Protein AF-A0A2N3G3H3-F1 (afdb_monomer_lite)

Secondary structure (DSSP, 8-state):
-----------------------GGGTHHHHHHHHHHHTT-HHHHHHHHHHHHHHHHTT--S-HHHHHHHHHHHHHHHHHHHHHHHHIIIIIHHHHHHHHHHHHHHHHHHHHHHHHHHHHHHHSSPPPEEEETTEEEETTEEEE-S--S-EEEEEEEEETTEEEEEEEESSSSSSEEEEETTTEEEET----PPPP----------PPP------PPPP-----

Radius of gyration: 45.64 Å; chains: 1; bounding box: 110×29×168 Å

Foldseek 3Di:
DDDDDDDDPPDPDDDPPPVPPLPCVPVVLLVVLQVCLVVLVLVVSQVSLVVVCVCVVVVNDDCNVSSVVSNVSSVVSVVVVVVVVCCCVPPVPLQVQQVQLVVLQQVQQLQVLVVQLVCCVVPVDGFDWDDDQQAIQGPPDTDGGPHNFDKDWDKADPGSQWIKIWIATPSHPARIWMQTSPPGIDTNDDPPNPPPPPVPPPPPDPDPDDDDPDDDDDDDDDDD

Sequence (224 aa):
MTTPAGGYGIDPGAGDDHGVGSDDSRNWMGITAVITGALGLSVVAIALGHLGLSANKNGTATNRTFALAGTILGYIGLAATVAAGAWYYFVAAPAYDKDVTDINAQVDVAAVGREIALFVVEEGRLPTVVQAPDGYIIENVTVSAALLTERTLTVVENSATDWCVLLTYAGGGKEAFSYFSGTGLEPGGRCEVPVPVIDPSPSPEPTPSPGASGEPAPTASATP

Structure (mmCIF, N/CA/C/O backbone):
data_AF-A0A2N3G3H3-F1
#
_entry.id   AF-A0A2N3G3H3-F1
#
loop_
_atom_site.group_PDB
_atom_site.id
_atom_site.type_symbol
_atom_site.label_atom_id
_atom_site.label_alt_id
_atom_site.label_comp_id
_atom_site.label_asym_id
_atom_site.label_entity_id
_atom_site.label_seq_id
_atom_site.pdbx_PDB_ins_code
_atom_site.Cartn_x
_atom_site.Cartn_y
_atom_site.Cartn_z
_atom_site.occupancy
_atom_site.B_iso_or_equiv
_atom_site.auth_seq_id
_atom_site.auth_comp_id
_atom_site.auth_asym_id
_atom_site.auth_atom_id
_atom_site.pdbx_PDB_model_num
ATOM 1 N N . MET A 1 1 ? 26.147 16.217 -100.386 1.00 47.88 1 MET A N 1
ATOM 2 C CA . MET A 1 1 ? 25.530 15.143 -99.581 1.00 47.88 1 MET A CA 1
ATOM 3 C C . MET A 1 1 ? 26.613 14.125 -99.320 1.00 47.88 1 MET A C 1
ATOM 5 O O . MET A 1 1 ? 27.001 13.415 -100.235 1.00 47.88 1 MET A O 1
ATOM 9 N N . THR A 1 2 ? 27.166 14.155 -98.116 1.00 56.56 2 THR A N 1
ATOM 10 C CA . THR A 1 2 ? 28.344 13.380 -97.727 1.00 56.56 2 THR A CA 1
ATOM 11 C C . THR A 1 2 ? 28.007 12.790 -96.368 1.00 56.56 2 THR A C 1
ATOM 13 O O . THR A 1 2 ? 27.842 13.529 -95.401 1.00 56.56 2 THR A O 1
ATOM 16 N N . THR A 1 3 ? 27.786 11.483 -96.328 1.00 60.69 3 THR A N 1
ATOM 17 C CA . THR A 1 3 ? 27.410 10.742 -95.121 1.00 60.69 3 THR A CA 1
ATOM 18 C C . THR A 1 3 ? 28.679 10.432 -94.321 1.00 60.69 3 THR A C 1
ATOM 20 O O . THR A 1 3 ? 29.567 9.784 -94.878 1.00 60.69 3 THR A O 1
ATOM 23 N N . PRO A 1 4 ? 28.820 10.860 -93.053 1.00 64.25 4 PRO A N 1
ATOM 24 C CA . PRO A 1 4 ? 29.914 10.393 -92.214 1.00 64.25 4 PRO A CA 1
ATOM 25 C C . PRO A 1 4 ? 29.622 8.977 -91.701 1.00 64.25 4 PRO A C 1
ATOM 27 O O . PRO A 1 4 ? 28.540 8.682 -91.194 1.00 64.25 4 PRO A O 1
ATOM 30 N N . ALA A 1 5 ? 30.615 8.105 -91.863 1.00 57.88 5 ALA A N 1
ATOM 31 C CA . ALA A 1 5 ? 30.635 6.745 -91.353 1.00 57.88 5 ALA A CA 1
ATOM 32 C C . ALA A 1 5 ? 30.667 6.755 -89.815 1.00 57.88 5 ALA A C 1
ATOM 34 O O . ALA A 1 5 ? 31.645 7.185 -89.206 1.00 57.88 5 ALA A O 1
ATOM 35 N N . GLY A 1 6 ? 29.584 6.285 -89.194 1.00 56.31 6 GLY A N 1
ATOM 36 C CA . GLY A 1 6 ? 29.518 6.004 -87.764 1.00 56.31 6 GLY A CA 1
ATOM 37 C C . GLY A 1 6 ? 30.243 4.698 -87.454 1.00 56.31 6 GLY A C 1
ATOM 38 O O . GLY A 1 6 ? 29.708 3.617 -87.689 1.00 56.31 6 GLY A O 1
ATOM 39 N N . GLY A 1 7 ? 31.473 4.805 -86.954 1.00 53.97 7 GLY A N 1
ATOM 40 C CA . GLY A 1 7 ? 32.208 3.684 -86.382 1.00 53.97 7 GLY A CA 1
ATOM 41 C C . GLY A 1 7 ? 31.661 3.352 -84.997 1.00 53.97 7 GLY A C 1
ATOM 42 O O . GLY A 1 7 ? 31.881 4.098 -84.047 1.00 53.97 7 GLY A O 1
ATOM 43 N N . TYR A 1 8 ? 30.959 2.228 -84.882 1.00 55.88 8 TYR A N 1
ATOM 44 C CA . TYR A 1 8 ? 30.680 1.599 -83.596 1.00 55.88 8 TYR A CA 1
ATOM 45 C C . TYR A 1 8 ? 31.964 0.919 -83.114 1.00 55.88 8 TYR A C 1
ATOM 47 O O . TYR A 1 8 ? 32.276 -0.201 -83.514 1.00 55.88 8 TYR A O 1
ATOM 55 N N . GLY A 1 9 ? 32.732 1.625 -82.286 1.00 48.94 9 GLY A N 1
ATOM 56 C CA . GLY A 1 9 ? 33.767 1.018 -81.459 1.00 48.94 9 GLY A CA 1
ATOM 57 C C . GLY A 1 9 ? 33.094 0.187 -80.376 1.00 48.94 9 GLY A C 1
ATOM 58 O O . GLY A 1 9 ? 32.693 0.716 -79.345 1.00 48.94 9 GLY A O 1
ATOM 59 N N . ILE A 1 10 ? 32.921 -1.105 -80.640 1.00 52.09 10 ILE A N 1
ATOM 60 C CA . ILE A 1 10 ? 32.759 -2.092 -79.577 1.00 52.09 10 ILE A CA 1
ATOM 61 C C . ILE A 1 10 ? 34.127 -2.166 -78.904 1.00 52.09 10 ILE A C 1
ATOM 63 O O . ILE A 1 10 ? 35.096 -2.541 -79.557 1.00 52.09 10 ILE A O 1
ATOM 67 N N . ASP A 1 11 ? 34.198 -1.739 -77.648 1.00 57.22 11 ASP A N 1
ATOM 68 C CA . ASP A 1 11 ? 35.353 -1.898 -76.769 1.00 57.22 11 ASP A CA 1
ATOM 69 C C . ASP A 1 11 ? 35.188 -3.234 -76.017 1.00 57.22 11 ASP A C 1
ATOM 71 O O . ASP A 1 11 ? 34.345 -3.328 -75.120 1.00 57.22 11 ASP A O 1
ATOM 75 N N . PRO A 1 12 ? 35.890 -4.317 -76.401 1.00 54.81 12 PRO A N 1
ATOM 76 C CA . PRO A 1 12 ? 35.862 -5.577 -75.678 1.00 54.81 12 PRO A CA 1
ATOM 77 C C . PRO A 1 12 ? 36.949 -5.519 -74.603 1.00 54.81 12 PRO A C 1
ATOM 79 O O . PRO A 1 12 ? 38.024 -6.096 -74.760 1.00 54.81 12 PRO A O 1
ATOM 82 N N . GLY A 1 13 ? 36.705 -4.751 -73.542 1.00 49.16 13 GLY A N 1
ATOM 83 C CA . GLY A 1 13 ? 37.796 -4.415 -72.629 1.00 49.16 13 GLY A CA 1
ATOM 84 C C . GLY A 1 13 ? 37.419 -3.887 -71.255 1.00 49.16 13 GLY A C 1
ATOM 85 O O . GLY A 1 13 ? 38.294 -3.373 -70.570 1.00 49.16 13 GLY A O 1
ATOM 86 N N . ALA A 1 14 ? 36.170 -4.016 -70.810 1.00 49.62 14 ALA A N 1
ATOM 87 C CA . ALA A 1 14 ? 35.837 -3.811 -69.404 1.00 49.62 14 ALA A CA 1
ATOM 88 C C . ALA A 1 14 ? 35.658 -5.189 -68.775 1.00 49.62 14 ALA A C 1
ATOM 90 O O . ALA A 1 14 ? 34.600 -5.800 -68.885 1.00 49.62 14 ALA A O 1
ATOM 91 N N . GLY A 1 15 ? 36.747 -5.706 -68.207 1.00 44.69 15 GLY A N 1
ATOM 92 C CA . GLY A 1 15 ? 36.709 -6.917 -67.408 1.00 44.69 15 GLY A CA 1
ATOM 93 C C . GLY A 1 15 ? 35.660 -6.764 -66.318 1.00 44.69 15 GLY A C 1
ATOM 94 O O . GLY A 1 15 ? 35.731 -5.837 -65.510 1.00 44.69 15 GLY A O 1
ATOM 95 N N . ASP A 1 16 ? 34.705 -7.688 -66.311 1.00 49.25 16 ASP A N 1
ATOM 96 C CA . ASP A 1 16 ? 33.870 -7.983 -65.160 1.00 49.25 16 ASP A CA 1
ATOM 97 C C . ASP A 1 16 ? 34.786 -8.533 -64.062 1.00 49.25 16 ASP A C 1
ATOM 99 O O . ASP A 1 16 ? 34.898 -9.738 -63.829 1.00 49.25 16 ASP A O 1
ATOM 103 N N . ASP A 1 17 ? 35.500 -7.619 -63.411 1.00 47.19 17 ASP A N 1
ATOM 104 C CA . ASP A 1 17 ? 36.161 -7.843 -62.140 1.00 47.19 17 ASP A CA 1
ATOM 105 C C . ASP A 1 17 ? 35.053 -7.959 -61.090 1.00 47.19 17 ASP A C 1
ATOM 107 O O . ASP A 1 17 ? 34.773 -7.061 -60.293 1.00 47.19 17 ASP A O 1
ATOM 111 N N . HIS A 1 18 ? 34.354 -9.092 -61.121 1.00 47.22 18 HIS A N 1
ATOM 112 C CA . HIS A 1 18 ? 33.665 -9.617 -59.959 1.00 47.22 18 HIS A CA 1
ATOM 113 C C . HIS A 1 18 ? 34.742 -10.050 -58.962 1.00 47.22 18 HIS A C 1
ATOM 115 O O . HIS A 1 18 ? 34.956 -11.239 -58.724 1.00 47.22 18 HIS A O 1
ATOM 121 N N . GLY A 1 19 ? 35.430 -9.063 -58.384 1.00 42.34 19 GLY A N 1
ATOM 122 C CA . GLY A 1 19 ? 36.234 -9.191 -57.183 1.00 42.34 19 GLY A CA 1
ATOM 123 C C . GLY A 1 19 ? 35.323 -9.606 -56.035 1.00 42.34 19 GLY A C 1
ATOM 124 O O . GLY A 1 19 ? 34.887 -8.792 -55.221 1.00 42.34 19 GLY A O 1
ATOM 125 N N . VAL A 1 20 ? 35.001 -10.897 -56.005 1.00 50.91 20 VAL A N 1
ATOM 126 C CA . VAL A 1 20 ? 34.380 -11.611 -54.896 1.00 50.91 20 VAL A CA 1
ATOM 127 C C . VAL A 1 20 ? 35.417 -11.659 -53.783 1.00 50.91 20 VAL A C 1
ATOM 129 O O . VAL A 1 20 ? 36.209 -12.585 -53.653 1.00 50.91 20 VAL A O 1
ATOM 132 N N . GLY A 1 21 ? 35.444 -10.579 -53.021 1.00 45.28 21 GLY A N 1
ATOM 133 C CA . GLY A 1 21 ? 36.306 -10.404 -51.867 1.00 45.28 21 GLY A CA 1
ATOM 134 C C . GLY A 1 21 ? 35.776 -9.315 -50.948 1.00 45.28 21 GLY A C 1
ATOM 135 O O . GLY A 1 21 ? 36.553 -8.674 -50.251 1.00 45.28 21 GLY A O 1
ATOM 136 N N . SER A 1 22 ? 34.462 -9.054 -50.940 1.00 51.53 22 SER A N 1
ATOM 137 C CA . SER A 1 22 ? 33.884 -8.406 -49.768 1.00 51.53 22 SER A CA 1
ATOM 138 C C . SER A 1 22 ? 33.970 -9.429 -48.644 1.00 51.53 22 SER A C 1
ATOM 140 O O . SER A 1 22 ? 33.232 -10.413 -48.661 1.00 51.53 22 SER A O 1
ATOM 142 N N . ASP A 1 23 ? 34.909 -9.232 -47.721 1.00 56.34 23 ASP A N 1
ATOM 143 C CA . ASP A 1 23 ? 35.037 -10.012 -46.494 1.00 56.34 23 ASP A CA 1
ATOM 144 C C . ASP A 1 23 ? 33.693 -10.009 -45.740 1.00 56.34 23 ASP A C 1
ATOM 146 O O . ASP A 1 23 ? 33.410 -9.151 -44.901 1.00 56.34 23 ASP A O 1
ATOM 150 N N . ASP A 1 24 ? 32.852 -11.003 -46.034 1.00 58.00 24 ASP A N 1
ATOM 151 C CA . ASP A 1 24 ? 31.527 -11.229 -45.439 1.00 58.00 24 ASP A CA 1
ATOM 152 C C . ASP A 1 24 ? 31.621 -11.416 -43.907 1.00 58.00 24 ASP A C 1
ATOM 154 O O . ASP A 1 24 ? 30.653 -11.274 -43.157 1.00 58.00 24 ASP A O 1
ATOM 158 N N . SER A 1 25 ? 32.848 -11.635 -43.421 1.00 61.00 25 SER A N 1
ATOM 159 C CA . SER A 1 25 ? 33.247 -11.748 -42.020 1.00 61.00 25 SER A CA 1
ATOM 160 C C . SER A 1 25 ? 32.959 -10.515 -41.156 1.00 61.00 25 SER A C 1
ATOM 162 O O . SER A 1 25 ? 33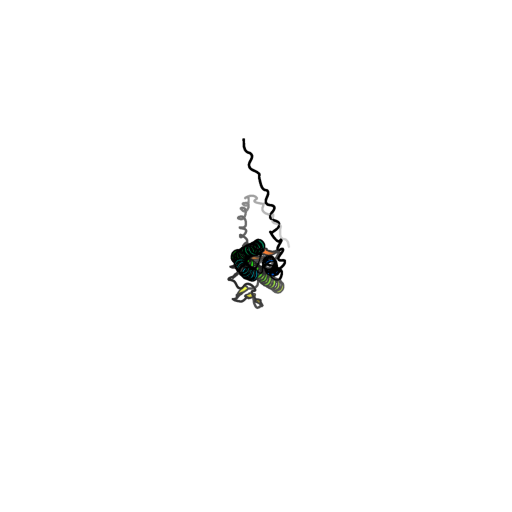.146 -10.595 -39.943 1.00 61.00 25 SER A O 1
ATOM 164 N N . ARG A 1 26 ? 32.493 -9.385 -41.712 1.00 58.56 26 ARG A N 1
ATOM 165 C CA . ARG A 1 26 ? 32.097 -8.191 -40.931 1.00 58.56 26 ARG A CA 1
ATOM 166 C C . ARG A 1 26 ? 30.604 -7.854 -40.984 1.00 58.56 26 ARG A C 1
ATOM 168 O O . ARG A 1 26 ? 30.157 -7.013 -40.203 1.00 58.56 26 ARG A O 1
ATOM 175 N N . ASN A 1 27 ? 29.809 -8.539 -41.810 1.00 65.69 27 ASN A N 1
ATOM 176 C CA . ASN A 1 27 ? 28.358 -8.309 -41.896 1.00 65.69 27 ASN A CA 1
ATOM 177 C C . ASN A 1 27 ? 27.601 -8.742 -40.625 1.00 65.69 27 ASN A C 1
ATOM 179 O O . ASN A 1 27 ? 26.552 -8.177 -40.302 1.00 65.69 27 ASN A O 1
ATOM 183 N N . TRP A 1 28 ? 28.162 -9.668 -39.838 1.00 76.00 28 TRP A N 1
ATOM 184 C CA . TRP A 1 28 ? 27.561 -10.118 -38.578 1.00 76.00 28 TRP A CA 1
ATOM 185 C C . TRP A 1 28 ? 27.430 -9.001 -37.532 1.00 76.00 28 TRP A C 1
ATOM 187 O O . TRP A 1 28 ? 26.492 -9.045 -36.743 1.00 76.00 28 TRP A O 1
ATOM 197 N N . MET A 1 29 ? 28.294 -7.973 -37.545 1.00 66.81 29 MET A N 1
ATOM 198 C CA . MET A 1 29 ? 28.218 -6.860 -36.582 1.00 66.81 29 MET A CA 1
ATOM 199 C C . MET A 1 29 ? 26.958 -6.002 -36.760 1.00 66.81 29 MET A C 1
ATOM 201 O O . MET A 1 29 ? 26.399 -5.513 -35.782 1.00 66.81 29 MET A O 1
ATOM 205 N N . GLY A 1 30 ? 26.480 -5.832 -37.998 1.00 63.97 30 GLY A N 1
ATOM 206 C CA . GLY A 1 30 ? 25.227 -5.117 -38.259 1.00 63.97 30 GLY A CA 1
ATOM 207 C C . GLY A 1 30 ? 24.010 -5.903 -37.769 1.00 63.97 30 GLY A C 1
ATOM 208 O O . GLY A 1 30 ? 23.104 -5.339 -37.161 1.00 63.97 30 GLY A O 1
ATOM 209 N N . ILE A 1 31 ? 24.021 -7.222 -37.973 1.00 73.94 31 ILE A N 1
ATOM 210 C CA . ILE A 1 31 ? 22.945 -8.125 -37.544 1.00 73.94 31 ILE A CA 1
ATOM 211 C C . ILE A 1 31 ? 22.900 -8.223 -36.015 1.00 73.94 31 ILE A C 1
ATOM 213 O O . ILE A 1 31 ? 21.825 -8.117 -35.426 1.00 73.94 31 ILE A O 1
ATOM 217 N N . THR A 1 32 ? 24.047 -8.359 -35.345 1.00 74.00 32 THR A N 1
ATOM 218 C CA . THR A 1 32 ? 24.094 -8.400 -33.876 1.00 74.00 32 THR A CA 1
ATOM 219 C C . THR A 1 32 ? 23.682 -7.075 -33.251 1.00 74.00 32 THR A C 1
ATOM 221 O O . THR A 1 32 ? 23.008 -7.100 -32.224 1.00 74.00 32 THR A O 1
ATOM 224 N N . ALA A 1 33 ? 23.985 -5.930 -33.873 1.00 64.12 33 ALA A N 1
ATOM 225 C CA . ALA A 1 33 ? 23.472 -4.630 -33.431 1.00 64.12 33 ALA A CA 1
ATOM 226 C C . ALA A 1 33 ? 21.935 -4.562 -33.499 1.00 64.12 33 ALA A C 1
ATOM 228 O O . ALA A 1 33 ? 21.293 -4.074 -32.571 1.00 64.12 33 ALA A O 1
ATOM 229 N N . VAL A 1 34 ? 21.327 -5.109 -34.558 1.00 67.81 34 VAL A N 1
ATOM 230 C CA . VAL A 1 34 ? 19.861 -5.180 -34.688 1.00 67.81 34 VAL A CA 1
ATOM 231 C C . VAL A 1 34 ? 19.255 -6.130 -33.652 1.00 67.81 34 VAL A C 1
ATOM 233 O O . VAL A 1 34 ? 18.285 -5.764 -32.996 1.00 67.81 34 VAL A O 1
ATOM 236 N N . ILE A 1 35 ? 19.836 -7.318 -33.454 1.00 77.06 35 ILE A N 1
ATOM 237 C CA . ILE A 1 35 ? 19.344 -8.302 -32.473 1.00 77.06 35 ILE A CA 1
ATOM 238 C C . ILE A 1 35 ? 19.478 -7.765 -31.041 1.00 77.06 35 ILE A C 1
ATOM 240 O O . ILE A 1 35 ? 18.537 -7.857 -30.260 1.00 77.06 35 ILE A O 1
ATOM 244 N N . THR A 1 36 ? 20.616 -7.165 -30.686 1.00 71.25 36 THR A N 1
ATOM 245 C CA . THR A 1 36 ? 20.818 -6.573 -29.349 1.00 71.25 36 THR A CA 1
ATOM 246 C C . THR A 1 36 ? 19.921 -5.360 -29.113 1.00 71.25 36 THR A C 1
ATOM 248 O O . THR A 1 36 ? 19.408 -5.199 -28.005 1.00 71.25 36 THR A O 1
ATOM 251 N N . GLY A 1 37 ? 19.656 -4.561 -30.152 1.00 64.38 37 GLY A N 1
ATOM 252 C CA . GLY A 1 37 ? 18.639 -3.509 -30.120 1.00 64.38 37 GLY A CA 1
ATOM 253 C C . GLY A 1 37 ? 17.231 -4.064 -29.893 1.00 64.38 37 GLY A C 1
ATOM 254 O O . GLY A 1 37 ? 16.508 -3.557 -29.040 1.00 64.38 37 GLY A O 1
ATOM 255 N N . ALA A 1 38 ? 16.866 -5.146 -30.587 1.00 69.69 38 ALA A N 1
ATOM 256 C CA . ALA A 1 38 ? 15.568 -5.810 -30.442 1.00 69.69 38 ALA A CA 1
ATOM 257 C C . ALA A 1 38 ? 15.371 -6.463 -29.061 1.00 69.69 38 ALA A C 1
ATOM 259 O O . ALA A 1 38 ? 14.254 -6.495 -28.555 1.00 69.69 38 ALA A O 1
ATOM 260 N N . LEU A 1 39 ? 16.448 -6.933 -28.424 1.00 76.56 39 LEU A N 1
ATOM 261 C CA . LEU A 1 39 ? 16.433 -7.473 -27.058 1.00 76.56 39 LEU A CA 1
ATOM 262 C C . LEU A 1 39 ? 16.391 -6.387 -25.966 1.00 76.56 39 LEU A C 1
ATOM 264 O O . LEU A 1 39 ? 16.402 -6.715 -24.782 1.00 76.56 39 LEU A O 1
ATOM 268 N N . GLY A 1 40 ? 16.371 -5.101 -26.332 1.00 65.75 40 GLY A N 1
ATOM 269 C CA . GLY A 1 40 ? 16.302 -4.000 -25.368 1.00 65.75 40 GLY A CA 1
ATOM 270 C C . GLY A 1 40 ? 17.613 -3.723 -24.625 1.00 65.75 40 GLY A C 1
ATOM 271 O O . GLY A 1 40 ? 17.622 -2.941 -23.674 1.00 65.75 40 GLY A O 1
ATOM 272 N N . LEU A 1 41 ? 18.741 -4.296 -25.066 1.00 72.69 41 LEU A N 1
ATOM 273 C CA . LEU A 1 41 ? 20.080 -4.003 -24.536 1.00 72.69 41 LEU A CA 1
ATOM 274 C C . LEU A 1 41 ? 20.612 -2.696 -25.140 1.00 72.69 41 LEU A C 1
ATOM 276 O O . LEU A 1 41 ? 21.621 -2.672 -25.848 1.00 72.69 41 LEU A O 1
ATOM 280 N N . SER A 1 42 ? 19.902 -1.600 -24.874 1.00 68.75 42 SER A N 1
ATOM 281 C CA . SER A 1 42 ? 20.059 -0.300 -25.539 1.00 68.75 42 SER A CA 1
ATOM 282 C C . SER A 1 42 ? 21.497 0.228 -25.528 1.00 68.75 42 SER A C 1
ATOM 284 O O . SER A 1 42 ? 21.987 0.685 -26.557 1.00 68.75 42 SER A O 1
ATOM 286 N N . VAL A 1 43 ? 22.218 0.097 -24.412 1.00 72.62 43 VAL A N 1
ATOM 287 C CA . VAL A 1 43 ? 23.617 0.553 -24.294 1.00 72.62 43 VAL A CA 1
ATOM 288 C C . VAL A 1 43 ? 24.553 -0.234 -25.219 1.00 72.62 43 VAL A C 1
ATOM 290 O O . VAL A 1 43 ? 25.399 0.350 -25.896 1.00 72.62 43 VAL A O 1
ATOM 293 N N . VAL A 1 44 ? 24.372 -1.556 -25.296 1.00 71.81 44 VAL A N 1
ATOM 294 C CA . VAL A 1 44 ? 25.172 -2.441 -26.156 1.00 71.81 44 VAL A CA 1
ATOM 295 C C . VAL A 1 44 ? 24.842 -2.184 -27.628 1.00 71.81 44 VAL A C 1
ATOM 297 O O . VAL A 1 44 ? 25.750 -2.034 -28.443 1.00 71.81 44 VAL A O 1
ATOM 300 N N . ALA A 1 45 ? 23.559 -2.026 -27.961 1.00 65.56 45 ALA A N 1
ATOM 301 C CA . ALA A 1 45 ? 23.103 -1.713 -29.315 1.00 65.56 45 ALA A CA 1
ATOM 302 C C . ALA A 1 45 ? 23.659 -0.372 -29.832 1.00 65.56 45 ALA A C 1
ATOM 304 O O . ALA A 1 45 ? 24.106 -0.288 -30.977 1.00 65.56 45 ALA A O 1
ATOM 305 N N . ILE A 1 46 ? 23.700 0.664 -28.983 1.00 70.50 46 ILE A N 1
ATOM 306 C CA . ILE A 1 46 ? 24.267 1.979 -29.329 1.00 70.50 46 ILE A CA 1
ATOM 307 C C . ILE A 1 46 ? 25.780 1.875 -29.564 1.00 70.50 46 ILE A C 1
ATOM 309 O O . ILE A 1 46 ? 26.283 2.405 -30.558 1.00 70.50 46 ILE A O 1
ATOM 313 N N . ALA A 1 47 ? 26.511 1.155 -28.705 1.00 77.44 47 ALA A N 1
ATOM 314 C CA . ALA A 1 47 ? 27.953 0.964 -28.863 1.00 77.44 47 ALA A CA 1
ATOM 315 C C . ALA A 1 47 ? 28.305 0.211 -30.162 1.00 77.44 47 ALA A C 1
ATOM 317 O O . ALA A 1 47 ? 29.172 0.660 -30.918 1.00 77.44 47 ALA A O 1
ATOM 318 N N . LEU A 1 48 ? 27.600 -0.887 -30.472 1.00 69.00 48 LEU A N 1
ATOM 319 C CA . LEU A 1 48 ? 27.794 -1.625 -31.728 1.00 69.00 48 LEU A CA 1
ATOM 320 C C . LEU A 1 48 ? 27.350 -0.811 -32.953 1.00 69.00 48 LEU A C 1
ATOM 322 O O . LEU A 1 48 ? 28.010 -0.874 -33.991 1.00 69.00 48 LEU A O 1
ATOM 326 N N . GLY A 1 49 ? 26.292 -0.004 -32.836 1.00 65.94 49 GLY A N 1
ATOM 327 C CA . GLY A 1 49 ? 25.838 0.904 -33.893 1.00 65.94 49 GLY A CA 1
ATOM 328 C C . GLY A 1 49 ? 26.902 1.936 -34.276 1.00 65.94 49 GLY A C 1
ATOM 329 O O . GLY A 1 49 ? 27.222 2.090 -35.457 1.00 65.94 49 GLY A O 1
ATOM 330 N N . HIS A 1 50 ? 27.532 2.581 -33.287 1.00 74.38 50 HIS A N 1
ATOM 331 C CA . HIS A 1 50 ? 28.628 3.527 -33.525 1.00 74.38 50 HIS A CA 1
ATOM 332 C C . HIS A 1 50 ? 29.868 2.863 -34.145 1.00 74.38 50 HIS A C 1
ATOM 334 O O . HIS A 1 50 ? 30.476 3.435 -35.057 1.00 74.38 50 HIS A O 1
ATOM 340 N N . LEU A 1 51 ? 30.223 1.651 -33.707 1.00 75.44 51 LEU A N 1
ATOM 341 C CA . LEU A 1 51 ? 31.337 0.886 -34.283 1.00 75.44 51 LEU A CA 1
ATOM 342 C C . LEU A 1 51 ? 31.052 0.455 -35.731 1.00 75.44 51 LEU A C 1
ATOM 344 O O . LEU A 1 51 ? 31.918 0.613 -36.595 1.00 75.44 51 LEU A O 1
ATOM 348 N N . GLY A 1 52 ? 29.830 0.005 -36.029 1.00 64.25 52 GLY A N 1
ATOM 349 C CA . GLY A 1 52 ? 29.401 -0.342 -37.387 1.00 64.25 52 GLY A CA 1
ATOM 350 C C . GLY A 1 52 ? 29.403 0.861 -38.335 1.00 64.25 52 GLY A C 1
ATOM 351 O O . GLY A 1 52 ? 29.860 0.761 -39.477 1.00 64.25 52 GLY A O 1
ATOM 352 N N . LEU A 1 53 ? 28.975 2.035 -37.854 1.00 68.25 53 LEU A N 1
ATOM 353 C CA . LEU A 1 53 ? 29.013 3.274 -38.637 1.00 68.25 53 LEU A CA 1
ATOM 354 C C . LEU A 1 53 ? 30.453 3.733 -38.932 1.00 68.25 53 LEU A C 1
ATOM 356 O O . LEU A 1 53 ? 30.726 4.252 -40.018 1.00 68.25 53 LEU A O 1
ATOM 360 N N . SER A 1 54 ? 31.370 3.530 -37.979 1.00 72.44 54 SER A N 1
ATOM 361 C CA . SER A 1 54 ? 32.802 3.822 -38.129 1.00 72.44 54 SER A CA 1
ATOM 362 C C . SER A 1 54 ? 33.469 2.896 -39.156 1.00 72.44 54 SER A C 1
ATOM 364 O O . SER A 1 54 ? 34.161 3.368 -40.058 1.00 72.44 54 SER A O 1
ATOM 366 N N . ALA A 1 55 ? 33.179 1.590 -39.111 1.00 69.06 55 ALA A N 1
ATOM 367 C CA . ALA A 1 55 ? 33.696 0.615 -40.078 1.00 69.06 55 ALA A CA 1
ATOM 368 C C . ALA A 1 55 ? 33.230 0.893 -41.522 1.00 69.06 55 ALA A C 1
ATOM 370 O O . ALA A 1 55 ? 34.004 0.733 -42.472 1.00 69.06 55 ALA A O 1
ATOM 371 N N . ASN A 1 56 ? 31.992 1.374 -41.685 1.00 67.56 56 ASN A N 1
ATOM 372 C CA . ASN A 1 56 ? 31.443 1.781 -42.979 1.00 67.56 56 ASN A CA 1
ATOM 373 C C . ASN A 1 56 ? 32.106 3.058 -43.531 1.00 67.56 56 ASN A C 1
ATOM 375 O O . ASN A 1 56 ? 32.367 3.144 -44.728 1.00 67.56 56 ASN A O 1
ATOM 379 N N . LYS A 1 57 ? 32.435 4.043 -42.679 1.00 72.38 57 LYS A N 1
ATOM 380 C CA . LYS A 1 57 ? 33.176 5.249 -43.110 1.00 72.38 57 LYS A CA 1
ATOM 381 C C . LYS A 1 57 ? 34.564 4.927 -43.667 1.00 72.38 57 LYS A C 1
ATOM 383 O O . LYS A 1 57 ? 35.028 5.630 -44.555 1.00 72.38 57 LYS A O 1
ATOM 388 N N . ASN A 1 58 ? 35.185 3.853 -43.185 1.00 78.19 58 ASN A N 1
ATOM 389 C CA . ASN A 1 58 ? 36.497 3.400 -43.644 1.00 78.19 58 ASN A CA 1
ATOM 390 C C . ASN A 1 58 ? 36.435 2.531 -44.918 1.00 78.19 58 ASN A C 1
ATOM 392 O O . ASN A 1 58 ? 37.444 1.948 -45.297 1.00 78.19 58 ASN A O 1
ATOM 396 N N . GLY A 1 59 ? 35.266 2.404 -45.563 1.00 72.50 59 GLY A N 1
ATOM 397 C CA . GLY A 1 59 ? 35.101 1.654 -46.817 1.00 72.50 59 GLY A CA 1
ATOM 398 C C . GLY A 1 59 ? 35.134 0.130 -46.667 1.00 72.50 59 GLY A C 1
ATOM 399 O O . GLY A 1 59 ? 35.179 -0.577 -47.664 1.00 72.50 59 GLY A O 1
ATOM 400 N N . THR A 1 60 ? 35.105 -0.389 -45.434 1.00 64.81 60 THR A N 1
ATOM 401 C CA . THR A 1 60 ? 35.251 -1.834 -45.163 1.00 64.81 60 THR A CA 1
ATOM 402 C C . THR A 1 60 ? 33.930 -2.602 -45.067 1.00 64.81 60 THR A C 1
ATOM 404 O O . THR A 1 60 ? 33.944 -3.803 -44.815 1.00 64.81 60 THR A O 1
ATOM 407 N N . ALA A 1 61 ? 32.787 -1.934 -45.240 1.00 64.19 61 ALA A N 1
ATOM 408 C CA . ALA A 1 61 ? 31.465 -2.554 -45.193 1.00 64.19 61 ALA A CA 1
ATOM 409 C C . ALA A 1 61 ? 30.528 -1.905 -46.220 1.00 64.19 61 ALA A C 1
ATOM 411 O O . ALA A 1 61 ? 30.569 -0.694 -46.415 1.00 64.19 61 ALA A O 1
ATOM 412 N N . THR A 1 62 ? 29.665 -2.700 -46.852 1.00 68.31 62 THR A N 1
ATOM 413 C CA . THR A 1 62 ? 28.715 -2.260 -47.895 1.00 68.31 62 THR A CA 1
ATOM 414 C C . THR A 1 62 ? 27.308 -1.968 -47.356 1.00 68.31 62 THR A C 1
ATOM 416 O O . THR A 1 62 ? 26.509 -1.306 -48.014 1.00 68.31 62 THR A O 1
ATOM 419 N N . ASN A 1 63 ? 26.991 -2.398 -46.131 1.00 67.12 63 ASN A N 1
ATOM 420 C CA . ASN A 1 63 ? 25.626 -2.408 -45.591 1.00 67.12 63 ASN A CA 1
ATOM 421 C C . ASN A 1 63 ? 25.313 -1.221 -44.662 1.00 67.12 63 ASN A C 1
ATOM 423 O O . ASN A 1 63 ? 24.969 -1.381 -43.487 1.00 67.12 63 ASN A O 1
ATOM 427 N N . ARG A 1 64 ? 25.391 0.002 -45.199 1.00 71.94 64 ARG A N 1
ATOM 428 C CA . ARG A 1 64 ? 25.117 1.249 -44.453 1.00 71.94 64 ARG A CA 1
ATOM 429 C C . ARG A 1 64 ? 23.693 1.324 -43.884 1.00 71.94 64 ARG A C 1
ATOM 431 O O . ARG A 1 64 ? 23.490 1.876 -42.804 1.00 71.94 64 ARG A O 1
ATOM 438 N N . THR A 1 65 ? 22.715 0.772 -44.597 1.00 77.06 65 THR A N 1
ATOM 439 C CA . THR A 1 65 ? 21.294 0.762 -44.213 1.00 77.06 65 THR A CA 1
ATOM 440 C C . THR A 1 65 ? 21.039 -0.047 -42.945 1.00 77.06 65 THR A C 1
ATOM 442 O O . THR A 1 65 ? 20.309 0.421 -42.076 1.00 77.06 65 THR A O 1
ATOM 445 N N . PHE A 1 66 ? 21.686 -1.205 -42.784 1.00 73.19 66 PHE A N 1
ATOM 446 C CA . PHE A 1 66 ? 21.528 -2.033 -41.583 1.00 73.19 66 PHE A CA 1
ATOM 447 C C . PHE A 1 66 ? 22.144 -1.384 -40.339 1.00 73.19 66 PHE A C 1
ATOM 449 O O . PHE A 1 66 ? 21.521 -1.385 -39.278 1.00 73.19 66 PHE A O 1
ATOM 456 N N . ALA A 1 67 ? 23.319 -0.758 -40.470 1.00 70.81 67 ALA A N 1
ATOM 457 C CA . ALA A 1 67 ? 23.945 -0.022 -39.368 1.00 70.81 67 ALA A CA 1
ATOM 458 C C . ALA A 1 67 ? 23.081 1.166 -38.901 1.00 70.81 67 ALA A C 1
ATOM 460 O O . ALA A 1 67 ? 22.917 1.394 -37.701 1.00 70.81 67 ALA A O 1
ATOM 461 N N . LEU A 1 68 ?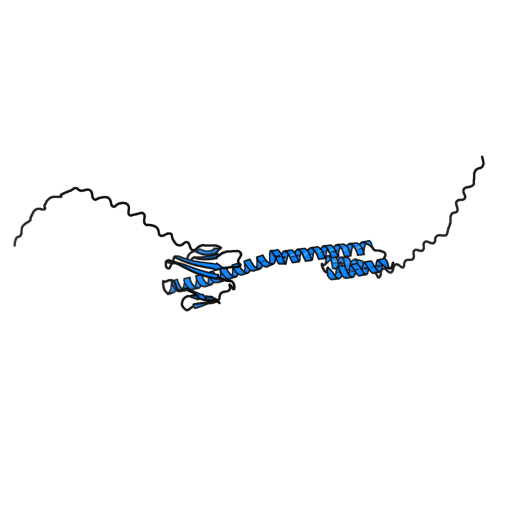 22.484 1.901 -39.844 1.00 78.75 68 LEU A N 1
ATOM 462 C CA . LEU A 1 68 ? 21.568 2.999 -39.538 1.00 78.75 68 LEU A CA 1
ATOM 463 C C . LEU A 1 68 ? 20.275 2.496 -38.875 1.00 78.75 68 LEU A C 1
ATOM 465 O O . LEU A 1 68 ? 19.859 3.061 -37.866 1.00 78.75 68 LEU A O 1
ATOM 469 N N . ALA A 1 69 ? 19.683 1.408 -39.379 1.00 78.00 69 ALA A N 1
ATOM 470 C CA . ALA A 1 69 ? 18.478 0.810 -38.803 1.00 78.00 69 ALA A CA 1
ATOM 471 C C . ALA A 1 69 ? 18.698 0.324 -37.360 1.00 78.00 69 ALA A C 1
ATOM 473 O O . ALA A 1 69 ? 17.902 0.652 -36.483 1.00 78.00 69 ALA A O 1
ATOM 474 N N . GLY A 1 70 ? 19.801 -0.385 -37.090 1.00 71.62 70 GLY A N 1
ATOM 475 C CA . GLY A 1 70 ? 20.155 -0.826 -35.735 1.00 71.62 70 GLY A CA 1
ATOM 476 C C . GLY A 1 70 ? 20.379 0.342 -34.771 1.00 71.62 70 GLY A C 1
ATOM 477 O O . GLY A 1 70 ? 19.929 0.301 -33.630 1.00 71.62 70 GLY A O 1
ATOM 478 N N . THR A 1 71 ? 20.989 1.428 -35.253 1.00 75.56 71 THR A N 1
ATOM 479 C CA . THR A 1 71 ? 21.207 2.639 -34.446 1.00 75.56 71 THR A CA 1
ATOM 480 C C . THR A 1 71 ? 19.885 3.341 -34.116 1.00 75.56 71 THR A C 1
ATOM 482 O O . THR A 1 71 ? 19.657 3.707 -32.964 1.00 75.56 71 THR A O 1
ATOM 485 N N . ILE A 1 72 ? 18.983 3.493 -35.095 1.00 84.44 72 ILE A N 1
ATOM 486 C CA . ILE A 1 72 ? 17.650 4.088 -34.886 1.00 84.44 72 ILE A CA 1
ATOM 487 C C . ILE A 1 72 ? 16.821 3.236 -33.922 1.00 84.44 72 ILE A C 1
ATOM 489 O O . ILE A 1 72 ? 16.251 3.779 -32.977 1.00 84.44 72 ILE A O 1
ATOM 493 N N . LEU A 1 73 ? 16.790 1.913 -34.112 1.00 76.56 73 LEU A N 1
ATOM 494 C CA . LEU A 1 73 ? 16.114 0.997 -33.189 1.00 76.56 73 LEU A CA 1
ATOM 495 C C . LEU A 1 73 ? 16.702 1.083 -31.776 1.00 76.56 73 LEU A C 1
ATOM 497 O O . LEU A 1 73 ? 15.944 1.101 -30.811 1.00 76.56 73 LEU A O 1
ATOM 501 N N . GLY A 1 74 ? 18.025 1.216 -31.647 1.00 77.31 74 GLY A N 1
ATOM 502 C CA . GLY A 1 74 ? 18.694 1.437 -30.365 1.00 77.31 74 GLY A CA 1
ATOM 503 C C . GLY A 1 74 ? 18.238 2.720 -29.665 1.00 77.31 74 GLY A C 1
ATOM 504 O O . GLY A 1 74 ? 17.934 2.685 -28.474 1.00 77.31 74 GLY A O 1
ATOM 505 N N . TYR A 1 75 ? 18.121 3.835 -30.394 1.00 81.62 75 TYR A N 1
ATOM 506 C CA . TYR A 1 75 ? 17.605 5.093 -29.839 1.00 81.62 75 TYR A CA 1
ATOM 507 C C . TYR A 1 75 ? 16.125 5.019 -29.467 1.00 81.62 75 TYR A C 1
ATOM 509 O O . TYR A 1 75 ? 15.755 5.519 -28.408 1.00 81.62 75 TYR A O 1
ATOM 517 N N . ILE A 1 76 ? 15.285 4.391 -30.296 1.00 87.06 76 ILE A N 1
ATOM 518 C CA . ILE A 1 76 ? 13.862 4.190 -29.982 1.00 87.06 76 ILE A CA 1
ATOM 519 C C . ILE A 1 76 ? 13.725 3.324 -28.728 1.00 87.06 76 ILE A C 1
ATOM 521 O O . ILE A 1 76 ? 12.983 3.688 -27.820 1.00 87.06 76 ILE A O 1
ATOM 525 N N . GLY A 1 77 ? 14.476 2.223 -28.643 1.00 81.50 77 GLY A N 1
ATOM 526 C CA . GLY A 1 77 ? 14.504 1.358 -27.467 1.00 81.50 77 GLY A CA 1
ATOM 527 C C . GLY A 1 77 ? 14.977 2.101 -26.219 1.00 81.50 77 GLY A C 1
ATOM 528 O O . GLY A 1 77 ? 14.320 2.038 -25.186 1.00 81.50 77 GLY A O 1
ATOM 529 N N . LEU A 1 78 ? 16.063 2.875 -26.317 1.00 82.38 78 LEU A N 1
ATOM 530 C CA . LEU A 1 78 ? 16.542 3.708 -25.212 1.00 82.38 78 LEU A CA 1
ATOM 531 C C . LEU A 1 78 ? 15.475 4.714 -24.763 1.00 82.38 78 LEU A C 1
ATOM 533 O O . LEU A 1 78 ? 15.196 4.811 -23.570 1.00 82.38 78 LEU A O 1
ATOM 537 N N . ALA A 1 79 ? 14.873 5.445 -25.704 1.00 86.62 79 ALA A N 1
ATOM 538 C CA . ALA A 1 79 ? 13.842 6.433 -25.413 1.00 86.62 79 ALA A CA 1
ATOM 539 C C . ALA A 1 79 ? 12.620 5.788 -24.744 1.00 86.62 79 ALA A C 1
ATOM 541 O O . ALA A 1 79 ? 12.123 6.319 -23.753 1.00 86.62 79 ALA A O 1
ATOM 542 N N . ALA A 1 80 ? 12.180 4.623 -25.229 1.00 86.75 80 ALA A N 1
ATOM 543 C CA . ALA A 1 80 ? 11.083 3.866 -24.638 1.00 86.75 80 ALA A CA 1
ATOM 544 C C . ALA A 1 80 ? 11.410 3.395 -23.213 1.00 86.75 80 ALA A C 1
ATOM 546 O O . ALA A 1 80 ? 10.595 3.587 -22.314 1.00 86.75 80 ALA A O 1
ATOM 547 N N . THR A 1 81 ? 12.605 2.847 -22.974 1.00 82.56 81 THR A N 1
ATOM 548 C CA . THR A 1 81 ? 13.029 2.405 -21.635 1.00 82.56 81 THR A CA 1
ATOM 549 C C . THR A 1 81 ? 13.129 3.574 -20.658 1.00 82.56 81 THR A C 1
ATOM 551 O O . THR A 1 81 ? 12.670 3.460 -19.524 1.00 82.56 81 THR A O 1
ATOM 554 N N . VAL A 1 82 ? 13.681 4.715 -21.084 1.00 88.31 82 VAL A N 1
ATOM 555 C CA . VAL A 1 82 ? 13.748 5.927 -20.250 1.00 88.31 82 VAL A CA 1
ATOM 556 C C . VAL A 1 82 ? 12.346 6.452 -19.949 1.00 88.31 82 VAL A C 1
ATOM 558 O O . VAL A 1 82 ? 12.053 6.758 -18.796 1.00 88.31 82 VAL A O 1
ATOM 561 N N . ALA A 1 83 ? 11.464 6.514 -20.948 1.00 92.19 83 ALA A N 1
ATOM 562 C CA . ALA A 1 83 ? 10.085 6.951 -20.757 1.00 92.19 83 ALA A CA 1
ATOM 563 C C . ALA A 1 83 ? 9.313 6.017 -19.811 1.00 92.19 83 ALA A C 1
ATOM 565 O O . ALA A 1 83 ? 8.636 6.496 -18.905 1.00 92.19 83 ALA A O 1
ATOM 566 N N . ALA A 1 84 ? 9.457 4.699 -19.968 1.00 89.38 84 ALA A N 1
ATOM 567 C CA . ALA A 1 84 ? 8.844 3.707 -19.089 1.00 89.38 84 ALA A CA 1
ATOM 568 C C . ALA A 1 84 ? 9.397 3.787 -17.658 1.00 89.38 84 ALA A C 1
ATOM 570 O O . ALA A 1 84 ? 8.627 3.740 -16.702 1.00 89.38 84 ALA A O 1
ATOM 571 N N . GLY A 1 85 ? 10.713 3.964 -17.499 1.00 88.75 85 GLY A N 1
ATOM 572 C CA . GLY A 1 85 ? 11.348 4.150 -16.194 1.00 88.75 85 GLY A CA 1
ATOM 573 C C . GLY A 1 85 ? 10.894 5.435 -15.499 1.00 88.75 85 GLY A C 1
ATOM 574 O O . GLY A 1 85 ? 10.565 5.407 -14.316 1.00 88.75 85 GLY A O 1
ATOM 575 N N . ALA A 1 86 ? 10.801 6.543 -16.239 1.00 92.31 86 ALA A N 1
ATOM 576 C CA . ALA A 1 86 ? 10.271 7.803 -15.726 1.00 92.31 86 ALA A CA 1
ATOM 577 C C . ALA A 1 86 ? 8.796 7.665 -15.327 1.00 92.31 86 ALA A C 1
ATOM 579 O O . ALA A 1 86 ? 8.425 8.041 -14.219 1.00 92.31 86 ALA A O 1
ATOM 580 N N . TRP A 1 87 ? 7.962 7.068 -16.183 1.00 94.12 87 TRP A N 1
ATOM 581 C CA . TRP A 1 87 ? 6.565 6.784 -15.856 1.00 94.12 87 TRP A CA 1
ATOM 582 C C . TRP A 1 87 ? 6.442 5.935 -14.586 1.00 94.12 87 TRP A C 1
ATOM 584 O O . TRP A 1 87 ? 5.691 6.287 -13.678 1.00 94.12 87 TRP A O 1
ATOM 594 N N . TYR A 1 88 ? 7.211 4.848 -14.484 1.00 90.06 88 TYR A N 1
ATOM 595 C CA . TYR A 1 88 ? 7.215 3.990 -13.303 1.00 90.06 88 TYR A CA 1
ATOM 596 C C . TYR A 1 88 ? 7.594 4.772 -12.041 1.00 90.06 88 TYR A C 1
ATOM 598 O O . TYR A 1 88 ? 6.869 4.719 -11.053 1.00 90.06 88 TYR A O 1
ATOM 606 N N . TYR A 1 89 ? 8.683 5.541 -12.083 1.00 90.06 89 TYR A N 1
ATOM 607 C CA . TYR A 1 89 ? 9.182 6.283 -10.926 1.00 90.06 89 TYR A CA 1
ATOM 608 C C . TYR A 1 89 ? 8.237 7.405 -10.475 1.00 90.06 89 TYR A C 1
ATOM 610 O O . TYR A 1 89 ? 8.015 7.574 -9.280 1.00 90.06 89 TYR A O 1
ATOM 618 N N . PHE A 1 90 ? 7.665 8.167 -11.411 1.00 89.75 90 PHE A N 1
ATOM 619 C CA . PHE A 1 90 ? 6.831 9.325 -11.077 1.00 89.75 90 PHE A CA 1
ATOM 620 C C . PHE A 1 90 ? 5.354 8.987 -10.855 1.00 89.75 90 PHE A C 1
ATOM 622 O O . PHE A 1 90 ? 4.669 9.737 -10.163 1.00 89.75 90 PHE A O 1
ATOM 629 N N . VAL A 1 91 ? 4.851 7.893 -11.434 1.00 88.25 91 VAL A N 1
ATOM 630 C CA . VAL A 1 91 ? 3.418 7.558 -11.406 1.00 88.25 91 VAL A CA 1
ATOM 631 C C . VAL A 1 91 ? 3.156 6.257 -10.655 1.00 88.25 91 VAL A C 1
ATOM 633 O O . VAL A 1 91 ? 2.338 6.242 -9.739 1.00 88.25 91 VAL A O 1
ATOM 636 N N . ALA A 1 92 ? 3.842 5.168 -11.010 1.00 83.94 92 ALA A N 1
ATOM 637 C CA . ALA A 1 92 ? 3.529 3.844 -10.467 1.00 83.94 92 ALA A CA 1
ATOM 638 C C . ALA A 1 92 ? 4.091 3.621 -9.052 1.00 83.94 92 ALA A C 1
ATOM 640 O O . ALA A 1 92 ? 3.370 3.138 -8.182 1.00 83.94 92 ALA A O 1
ATOM 641 N N . ALA A 1 93 ? 5.346 4.000 -8.796 1.00 83.12 93 ALA A N 1
ATOM 642 C CA . ALA A 1 93 ? 5.990 3.793 -7.498 1.00 83.12 93 ALA A CA 1
ATOM 643 C C . ALA A 1 93 ? 5.257 4.517 -6.344 1.00 83.12 93 ALA A C 1
ATOM 645 O O . ALA A 1 93 ? 4.932 3.856 -5.360 1.00 83.12 93 ALA A O 1
ATOM 646 N N . PRO A 1 94 ? 4.850 5.800 -6.471 1.00 86.50 94 PRO A N 1
ATOM 647 C CA . PRO A 1 94 ? 4.093 6.475 -5.414 1.00 86.50 94 PRO A CA 1
ATOM 648 C C . PRO A 1 94 ? 2.669 5.939 -5.217 1.00 86.50 94 PRO A C 1
ATOM 650 O O . PRO A 1 94 ? 2.025 6.292 -4.228 1.00 86.50 94 PRO A O 1
ATOM 653 N N . ALA A 1 95 ? 2.124 5.190 -6.182 1.00 85.00 95 ALA A N 1
ATOM 654 C CA . ALA A 1 95 ? 0.837 4.512 -6.039 1.00 85.00 95 ALA A CA 1
ATOM 655 C C . ALA A 1 95 ? 1.001 3.199 -5.261 1.00 85.00 95 ALA A C 1
ATOM 657 O O . ALA A 1 95 ? 0.229 2.940 -4.346 1.00 85.00 95 ALA A O 1
ATOM 658 N N . TYR A 1 96 ? 2.063 2.439 -5.545 1.00 88.00 96 TYR A N 1
ATOM 659 C CA . TYR A 1 96 ? 2.386 1.208 -4.821 1.00 88.00 96 TYR A CA 1
ATOM 660 C C . TYR A 1 96 ? 2.590 1.446 -3.316 1.00 88.00 96 TYR A C 1
ATOM 662 O O . TYR A 1 96 ? 2.059 0.701 -2.495 1.00 88.00 96 TYR A O 1
ATOM 670 N N . ASP A 1 97 ? 3.287 2.523 -2.942 1.00 92.12 97 ASP A N 1
ATOM 671 C CA . ASP A 1 97 ? 3.500 2.864 -1.528 1.00 92.12 97 ASP A CA 1
ATOM 672 C C . ASP A 1 97 ? 2.178 3.152 -0.789 1.00 92.12 97 ASP A C 1
ATOM 674 O O . ASP A 1 97 ? 2.034 2.812 0.390 1.00 92.12 97 ASP A O 1
ATOM 678 N N . LYS A 1 98 ? 1.181 3.723 -1.484 1.00 94.06 98 LYS A N 1
ATOM 679 C CA . LYS A 1 98 ? -0.156 3.966 -0.919 1.00 94.06 98 LYS A CA 1
ATOM 680 C C . LYS A 1 98 ? -0.898 2.663 -0.660 1.00 94.06 98 LYS A C 1
ATOM 682 O O . LYS A 1 98 ? -1.459 2.503 0.419 1.00 94.06 98 LYS A O 1
ATOM 687 N N . ASP A 1 99 ? -0.852 1.731 -1.610 1.00 95.06 99 ASP A N 1
ATOM 688 C CA . ASP A 1 99 ? -1.521 0.434 -1.485 1.00 95.06 99 ASP A CA 1
ATOM 689 C C . ASP A 1 99 ? -0.937 -0.385 -0.323 1.00 95.06 99 ASP A C 1
ATOM 691 O O . ASP A 1 99 ? -1.680 -0.961 0.471 1.00 95.06 99 ASP A O 1
ATOM 695 N N . VAL A 1 100 ? 0.393 -0.391 -0.165 1.00 96.12 100 VAL A N 1
ATOM 696 C CA . VAL A 1 100 ? 1.057 -1.053 0.974 1.00 96.12 100 VAL A CA 1
ATOM 697 C C . VAL A 1 100 ? 0.660 -0.400 2.301 1.00 96.12 100 VAL A C 1
ATOM 699 O O . VAL A 1 100 ? 0.385 -1.102 3.275 1.00 96.12 100 VAL A O 1
ATOM 702 N N . THR A 1 101 ? 0.587 0.932 2.343 1.00 96.75 101 THR A N 1
ATOM 703 C CA . THR A 1 101 ? 0.151 1.671 3.538 1.00 96.75 101 THR A CA 1
ATOM 704 C C . THR A 1 101 ? -1.298 1.330 3.901 1.00 96.75 101 THR A C 1
ATOM 706 O O . THR A 1 101 ? -1.588 1.065 5.067 1.00 96.75 101 THR A O 1
ATOM 709 N N . ASP A 1 102 ? -2.194 1.252 2.914 1.00 97.06 102 ASP A N 1
ATOM 710 C CA . ASP A 1 102 ? -3.595 0.876 3.121 1.00 97.06 102 ASP A CA 1
ATOM 711 C C . ASP A 1 102 ? -3.736 -0.564 3.638 1.00 97.06 102 ASP A C 1
ATOM 713 O O . ASP A 1 102 ? -4.514 -0.815 4.559 1.00 97.06 102 ASP A O 1
ATOM 717 N N . ILE A 1 103 ? -2.963 -1.513 3.098 1.00 97.69 103 ILE A N 1
ATOM 718 C CA . ILE A 1 103 ? -2.953 -2.907 3.570 1.00 97.69 103 ILE A CA 1
ATOM 719 C C . ILE A 1 103 ? -2.497 -2.978 5.032 1.00 97.69 103 ILE A C 1
ATOM 721 O O . ILE A 1 103 ? -3.132 -3.657 5.839 1.00 97.69 103 ILE A O 1
ATOM 725 N N . ASN A 1 104 ? -1.437 -2.256 5.396 1.00 97.81 104 ASN A N 1
ATOM 726 C CA . ASN A 1 104 ? -0.945 -2.239 6.774 1.00 97.81 104 ASN A CA 1
ATOM 727 C C . ASN A 1 104 ? -1.977 -1.634 7.737 1.00 97.81 104 ASN A C 1
ATOM 729 O O . ASN A 1 104 ? -2.196 -2.177 8.817 1.00 97.81 104 ASN A O 1
ATOM 733 N N . ALA A 1 105 ? -2.673 -0.570 7.328 1.00 97.81 105 ALA A N 1
ATOM 734 C CA . ALA A 1 105 ? -3.750 0.014 8.123 1.00 97.81 105 ALA A CA 1
ATOM 735 C C . ALA A 1 105 ? -4.933 -0.958 8.318 1.00 97.81 105 ALA A C 1
ATOM 737 O O . ALA A 1 105 ? -5.490 -1.039 9.415 1.00 97.81 105 ALA A O 1
ATOM 738 N N . GLN A 1 106 ? -5.293 -1.742 7.293 1.00 97.75 106 GLN A N 1
ATOM 739 C CA . GLN A 1 106 ? -6.316 -2.793 7.413 1.00 97.75 106 GLN A CA 1
ATOM 740 C C . GLN A 1 106 ? -5.909 -3.895 8.394 1.00 97.75 106 GLN A C 1
ATOM 742 O O . GLN A 1 106 ? -6.732 -4.337 9.197 1.00 97.75 106 GLN A O 1
ATOM 747 N N . VAL A 1 107 ? -4.652 -4.343 8.333 1.00 98.25 107 VAL A N 1
ATOM 748 C CA . VAL A 1 107 ? -4.120 -5.364 9.247 1.00 98.25 107 VAL A CA 1
ATOM 749 C C . VAL A 1 107 ? -4.177 -4.865 10.689 1.00 98.25 107 VAL A C 1
ATOM 751 O O . VAL A 1 107 ? -4.647 -5.596 11.560 1.00 98.25 107 VAL A O 1
ATOM 754 N N . ASP A 1 108 ? -3.778 -3.616 10.926 1.00 98.31 108 ASP A N 1
ATOM 755 C CA . ASP A 1 108 ? -3.756 -3.020 12.260 1.00 98.31 108 ASP A CA 1
ATOM 756 C C . ASP A 1 108 ? -5.158 -2.878 12.854 1.00 98.31 108 ASP A C 1
ATOM 758 O O . ASP A 1 108 ? -5.407 -3.351 13.965 1.00 98.31 108 ASP A O 1
ATOM 762 N N . VAL A 1 109 ? -6.107 -2.293 12.115 1.00 97.69 109 VAL A N 1
ATOM 763 C CA . VAL A 1 109 ? -7.473 -2.104 12.631 1.00 97.69 109 VAL A CA 1
ATOM 764 C C . VAL A 1 109 ? -8.186 -3.442 12.855 1.00 97.69 109 VAL A C 1
ATOM 766 O O . VAL A 1 109 ? -8.917 -3.589 13.833 1.00 97.69 109 VAL A O 1
ATOM 769 N N . ALA A 1 110 ? -7.942 -4.446 12.005 1.00 97.88 110 ALA A N 1
ATOM 770 C CA . ALA A 1 110 ? -8.509 -5.781 12.176 1.00 97.88 110 ALA A CA 1
ATOM 771 C C . ALA A 1 110 ? -7.876 -6.532 13.357 1.00 97.88 110 ALA A C 1
ATOM 773 O O . ALA A 1 110 ? -8.581 -7.235 14.083 1.00 97.88 110 ALA A O 1
ATOM 774 N N . ALA A 1 111 ? -6.565 -6.382 13.575 1.00 98.19 111 ALA A N 1
ATOM 775 C CA . ALA A 1 111 ? -5.884 -6.959 14.729 1.00 98.19 111 ALA A CA 1
ATOM 776 C C . ALA A 1 111 ? -6.412 -6.355 16.034 1.00 98.19 111 ALA A C 1
ATOM 778 O O . ALA A 1 111 ? -6.781 -7.100 16.938 1.00 98.19 111 ALA A O 1
ATOM 779 N N . VAL A 1 112 ? -6.531 -5.027 16.102 1.00 98.25 112 VAL A N 1
ATOM 780 C CA . VAL A 1 112 ? -7.102 -4.327 17.260 1.00 98.25 112 VAL A CA 1
ATOM 781 C C . VAL A 1 112 ? -8.566 -4.716 17.478 1.00 98.25 112 VAL A C 1
ATOM 783 O O . VAL A 1 112 ? -8.940 -5.075 18.592 1.00 98.25 112 VAL A O 1
ATOM 786 N N . GLY A 1 113 ? -9.387 -4.708 16.422 1.00 97.62 113 GLY A N 1
ATOM 787 C CA . GLY A 1 113 ? -10.793 -5.109 16.498 1.00 97.62 113 GLY A CA 1
ATOM 788 C C . GLY A 1 113 ? -10.973 -6.536 17.022 1.00 97.62 113 GLY A C 1
ATOM 789 O O . GLY A 1 113 ? -11.831 -6.777 17.868 1.00 97.62 113 GLY A O 1
ATOM 790 N N . ARG A 1 114 ? -10.121 -7.480 16.601 1.00 97.81 114 ARG A N 1
ATOM 791 C CA . ARG A 1 114 ? -10.137 -8.859 17.113 1.00 97.81 114 ARG A CA 1
ATOM 792 C C . ARG A 1 114 ? -9.862 -8.925 18.616 1.00 97.81 114 ARG A C 1
ATOM 794 O O . ARG A 1 114 ? -10.603 -9.600 19.322 1.00 97.81 114 ARG A O 1
ATOM 801 N N . GLU A 1 115 ? -8.814 -8.264 19.101 1.00 98.25 115 GLU A N 1
ATOM 802 C CA . GLU A 1 115 ? -8.466 -8.306 20.530 1.00 98.25 115 GLU A CA 1
ATOM 803 C C . GLU A 1 115 ? -9.542 -7.633 21.397 1.00 98.25 115 GLU A C 1
ATOM 805 O O . GLU A 1 115 ? -9.878 -8.139 22.465 1.00 98.25 115 GLU A O 1
ATOM 810 N N . ILE A 1 116 ? -10.152 -6.544 20.914 1.00 97.81 116 ILE A N 1
ATOM 811 C CA . ILE A 1 116 ? -11.309 -5.924 21.578 1.00 97.81 116 ILE A CA 1
ATOM 812 C C . ILE A 1 116 ? -12.484 -6.903 21.637 1.00 97.81 116 ILE A C 1
ATOM 814 O O . ILE A 1 116 ? -13.088 -7.061 22.695 1.00 97.81 116 ILE A O 1
ATOM 818 N N . ALA A 1 117 ? -12.796 -7.584 20.530 1.00 97.06 117 ALA A N 1
ATOM 819 C CA . ALA A 1 117 ? -13.880 -8.561 20.489 1.00 97.06 117 ALA A CA 1
ATOM 820 C C . ALA A 1 117 ? -13.661 -9.706 21.488 1.00 97.06 117 ALA A C 1
ATOM 822 O O . ALA A 1 117 ? -14.593 -10.076 22.201 1.00 97.06 117 ALA A O 1
ATOM 823 N N . LEU A 1 118 ? -12.436 -10.239 21.570 1.00 97.38 118 LEU A N 1
ATOM 824 C CA . LEU A 1 118 ? -12.078 -11.274 22.544 1.00 97.38 118 LEU A CA 1
ATOM 825 C C . LEU A 1 118 ? -12.272 -10.774 23.977 1.00 97.38 118 LEU A C 1
ATOM 827 O O . LEU A 1 118 ? -12.958 -11.424 24.762 1.00 97.38 118 LEU A O 1
ATOM 831 N N . PHE A 1 119 ? -11.761 -9.583 24.284 1.00 97.75 119 PHE A N 1
ATOM 832 C CA . PHE A 1 119 ? -11.894 -8.990 25.609 1.00 97.75 119 PHE A CA 1
ATOM 833 C C . PHE A 1 119 ? -13.359 -8.777 26.017 1.00 97.75 119 PHE A C 1
ATOM 835 O O . PHE A 1 119 ? -13.755 -9.107 27.131 1.00 97.75 119 PHE A O 1
ATOM 842 N N . VAL A 1 120 ? -14.190 -8.265 25.107 1.00 96.81 120 VAL A N 1
ATOM 843 C CA . VAL A 1 120 ? -15.623 -8.049 25.355 1.00 96.81 120 VAL A CA 1
ATOM 844 C C . VAL A 1 120 ? -16.351 -9.363 25.632 1.00 96.81 120 VAL A C 1
ATOM 846 O O . VAL A 1 120 ? -17.229 -9.400 26.492 1.00 96.81 120 VAL A O 1
ATOM 849 N N . VAL A 1 121 ? -16.004 -10.438 24.919 1.00 97.00 121 VAL A N 1
ATOM 850 C CA . VAL A 1 121 ? -16.594 -11.766 25.143 1.00 97.00 121 VAL A CA 1
ATOM 851 C C . VAL A 1 121 ? -16.210 -12.320 26.517 1.00 97.00 121 VAL A C 1
ATOM 853 O O . VAL A 1 121 ? -17.043 -12.957 27.161 1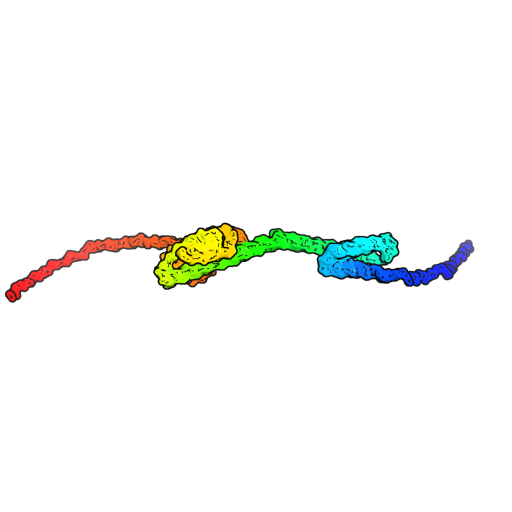.00 97.00 121 VAL A O 1
ATOM 856 N N . GLU A 1 122 ? -14.981 -12.078 26.971 1.00 97.56 122 GLU A N 1
ATOM 857 C CA . GLU A 1 122 ? -14.471 -12.578 28.253 1.00 97.56 122 GLU A CA 1
ATOM 858 C C . GLU A 1 122 ? -14.971 -11.760 29.455 1.00 97.56 122 GLU A C 1
ATOM 860 O O . GLU A 1 122 ? -15.436 -12.330 30.441 1.00 97.56 122 GLU A O 1
ATOM 865 N N . GLU A 1 123 ? -14.912 -10.432 29.367 1.00 97.38 123 GLU A N 1
ATOM 866 C CA . GLU A 1 123 ? -15.132 -9.516 30.496 1.00 97.38 123 GLU A CA 1
ATOM 867 C C . GLU A 1 123 ? -16.495 -8.804 30.453 1.00 97.38 123 GLU A C 1
ATOM 869 O O . GLU A 1 123 ? -16.896 -8.156 31.422 1.00 97.38 123 GLU A O 1
ATOM 874 N N . GLY A 1 124 ? -17.226 -8.881 29.337 1.00 96.12 124 GLY A N 1
ATOM 875 C CA . GLY A 1 124 ? -18.541 -8.247 29.180 1.00 96.12 124 GLY A CA 1
ATOM 876 C C . GLY A 1 124 ? -18.516 -6.713 29.135 1.00 96.12 124 GLY A C 1
ATOM 877 O O . GLY A 1 124 ? -19.558 -6.081 29.317 1.00 96.12 124 GLY A O 1
ATOM 878 N N . ARG A 1 125 ? -17.347 -6.100 28.911 1.00 95.75 125 ARG A N 1
ATOM 879 C CA . ARG A 1 125 ? -17.141 -4.643 28.812 1.00 95.75 125 ARG A CA 1
ATOM 880 C C . ARG A 1 125 ? -16.081 -4.308 27.764 1.00 95.75 125 ARG A C 1
ATOM 882 O O . ARG A 1 125 ? -15.277 -5.168 27.415 1.00 95.75 125 ARG A O 1
ATOM 889 N N . LEU A 1 126 ? -16.028 -3.056 27.309 1.00 96.00 126 LEU A N 1
ATOM 890 C CA . LEU A 1 126 ? -14.956 -2.612 26.417 1.00 96.00 126 LEU A CA 1
ATOM 891 C C . LEU A 1 126 ? -13.622 -2.414 27.167 1.00 96.00 126 LEU A C 1
ATOM 893 O O . LEU A 1 126 ? -13.619 -1.996 28.334 1.00 96.00 126 LEU A O 1
ATOM 897 N N . PRO A 1 127 ? -12.487 -2.726 26.515 1.00 97.31 127 PRO A N 1
ATOM 898 C CA . PRO A 1 127 ? -11.160 -2.475 27.057 1.00 97.31 127 PRO A CA 1
ATOM 899 C C . PRO A 1 127 ? -10.737 -1.013 26.881 1.00 97.31 127 PRO A C 1
ATOM 901 O O . PRO A 1 127 ? -11.128 -0.338 25.926 1.00 97.31 127 PRO A O 1
ATOM 904 N N . THR A 1 128 ? -9.840 -0.546 27.747 1.00 97.25 128 THR A N 1
ATOM 905 C CA . THR A 1 128 ? -9.083 0.687 27.496 1.00 97.25 128 THR A CA 1
ATOM 906 C C . THR A 1 128 ? -8.047 0.439 26.402 1.00 97.25 128 THR A C 1
ATOM 908 O O . THR A 1 128 ? -7.233 -0.480 26.516 1.00 97.25 128 THR A O 1
ATOM 911 N N . VAL A 1 129 ? -8.043 1.277 25.362 1.00 97.75 129 VAL A N 1
ATOM 912 C CA . VAL A 1 129 ? -7.072 1.191 24.264 1.00 97.75 129 VAL A CA 1
ATOM 913 C C . VAL A 1 129 ? -6.159 2.409 24.268 1.00 97.75 129 VAL A C 1
ATOM 915 O O . VAL A 1 129 ? -6.621 3.549 24.237 1.00 97.75 129 VAL A O 1
ATOM 918 N N . VAL A 1 130 ? -4.852 2.163 24.288 1.00 97.81 130 VAL A N 1
ATOM 919 C CA . VAL A 1 130 ? -3.813 3.195 24.269 1.00 97.81 130 VAL A CA 1
ATOM 920 C C . VAL A 1 130 ? -2.920 2.981 23.055 1.00 97.81 130 VAL A C 1
ATOM 922 O O . VAL A 1 130 ? -2.382 1.897 22.840 1.00 97.81 130 VAL A O 1
ATOM 925 N N . GLN A 1 131 ? -2.738 4.026 22.255 1.00 97.56 131 GLN A N 1
ATOM 926 C CA . GLN A 1 131 ? -1.814 3.987 21.128 1.00 97.56 131 GLN A CA 1
ATOM 927 C C . GLN A 1 131 ? -0.367 4.162 21.615 1.00 97.56 131 GLN A C 1
ATOM 929 O O . GLN A 1 131 ? -0.053 5.125 22.316 1.00 97.56 131 GLN A O 1
ATOM 934 N N . ALA A 1 132 ? 0.514 3.246 21.215 1.00 96.88 132 ALA A N 1
ATOM 935 C CA . ALA A 1 132 ? 1.953 3.295 21.470 1.00 96.88 132 ALA A CA 1
ATOM 936 C C . ALA A 1 132 ? 2.719 3.613 20.166 1.00 96.88 132 ALA A C 1
ATOM 938 O O . ALA A 1 132 ? 2.147 3.498 19.078 1.00 96.88 132 ALA A O 1
ATOM 939 N N . PRO A 1 133 ? 4.008 4.005 20.218 1.00 95.94 133 PRO A N 1
ATOM 940 C CA . PRO A 1 133 ? 4.784 4.297 19.008 1.00 95.94 133 PRO A CA 1
ATOM 941 C C . PRO A 1 133 ? 4.829 3.121 18.015 1.00 95.94 133 PRO A C 1
ATOM 943 O O . PRO A 1 133 ? 4.594 3.294 16.819 1.00 95.94 133 PRO A O 1
ATOM 946 N N . ASP A 1 134 ? 5.041 1.909 18.519 1.00 96.69 134 ASP A N 1
ATOM 947 C CA . ASP A 1 134 ? 5.242 0.664 17.767 1.00 96.69 134 ASP A CA 1
ATOM 948 C C . ASP A 1 134 ? 4.016 -0.266 17.761 1.00 96.69 134 ASP A C 1
ATOM 950 O O . ASP A 1 134 ? 4.080 -1.385 17.250 1.00 96.69 134 ASP A O 1
ATOM 954 N N . GLY A 1 135 ? 2.882 0.180 18.306 1.00 97.81 135 GLY A N 1
ATOM 955 C CA . GLY A 1 135 ? 1.709 -0.675 18.422 1.00 97.81 135 GLY A CA 1
ATOM 956 C C . GLY A 1 135 ? 0.515 -0.049 19.120 1.00 97.81 135 GLY A C 1
ATOM 957 O O . GLY A 1 135 ? 0.318 1.170 19.119 1.00 97.81 135 GLY A O 1
ATOM 958 N N . TYR A 1 136 ? -0.278 -0.924 19.719 1.00 98.12 136 TYR A N 1
ATOM 959 C CA . TYR A 1 136 ? -1.478 -0.628 20.482 1.00 98.12 136 TYR A CA 1
ATOM 960 C C . TYR A 1 136 ? -1.463 -1.472 21.752 1.00 98.12 136 TYR A C 1
ATOM 962 O O . TYR A 1 136 ? -1.064 -2.636 21.725 1.00 98.12 136 TYR A O 1
ATOM 970 N N . ILE A 1 137 ? -1.893 -0.887 22.861 1.00 98.06 137 ILE A N 1
ATOM 971 C CA . ILE A 1 137 ? -2.045 -1.574 24.140 1.00 98.06 137 ILE A CA 1
ATOM 972 C C . ILE A 1 137 ? -3.538 -1.640 24.431 1.00 98.06 137 ILE A C 1
ATOM 974 O O . ILE A 1 137 ? -4.195 -0.605 24.534 1.00 98.06 137 ILE A O 1
ATOM 978 N N . ILE A 1 138 ? -4.066 -2.855 24.526 1.00 98.06 138 ILE A N 1
ATOM 979 C CA . ILE A 1 138 ? -5.473 -3.147 24.800 1.00 98.06 138 ILE A CA 1
ATOM 980 C C . ILE A 1 138 ? -5.498 -3.786 26.181 1.00 98.06 138 ILE A C 1
ATOM 982 O O . ILE A 1 138 ? -5.187 -4.968 26.335 1.00 98.06 138 ILE A O 1
ATOM 986 N N . GLU A 1 139 ? -5.772 -2.971 27.198 1.00 96.31 139 GLU A N 1
ATOM 987 C CA . GLU A 1 139 ? -5.570 -3.314 28.612 1.00 96.31 139 GLU A CA 1
ATOM 988 C C . GLU A 1 139 ? -4.124 -3.779 28.890 1.00 96.31 139 GLU A C 1
ATOM 990 O O . GLU A 1 139 ? -3.236 -2.948 29.059 1.00 96.31 139 GLU A O 1
ATOM 995 N N . ASN A 1 140 ? -3.869 -5.094 28.893 1.00 96.00 140 ASN A N 1
ATOM 996 C CA . ASN A 1 140 ? -2.548 -5.697 29.129 1.00 96.00 140 ASN A CA 1
ATOM 997 C C . ASN A 1 140 ? -1.981 -6.438 27.904 1.00 96.00 140 ASN A C 1
ATOM 999 O O . ASN A 1 140 ? -0.934 -7.080 28.003 1.00 96.00 140 ASN A O 1
ATOM 1003 N N . VAL A 1 141 ? -2.673 -6.389 26.763 1.00 98.06 141 VAL A N 1
ATOM 1004 C CA . VAL A 1 141 ? -2.265 -7.056 25.523 1.00 98.06 141 VAL A CA 1
ATOM 1005 C C . VAL A 1 141 ? -1.623 -6.040 24.589 1.00 98.06 141 VAL A C 1
ATOM 1007 O O . VAL A 1 141 ? -2.230 -5.028 24.243 1.00 98.06 141 VAL A O 1
ATOM 1010 N N . THR A 1 142 ? -0.396 -6.323 24.157 1.00 98.19 142 THR A N 1
ATOM 1011 C CA . THR A 1 142 ? 0.311 -5.504 23.169 1.00 98.19 142 THR A CA 1
ATOM 1012 C C . THR A 1 142 ? 0.096 -6.067 21.770 1.00 98.19 142 THR A C 1
ATOM 1014 O O . THR A 1 142 ? 0.417 -7.225 21.501 1.00 98.19 142 THR A O 1
ATOM 1017 N N . VAL A 1 143 ? -0.382 -5.223 20.863 1.00 98.38 143 VAL A N 1
ATOM 1018 C CA . VAL A 1 143 ? -0.537 -5.510 19.435 1.00 98.38 143 VAL A CA 1
ATOM 1019 C C . VAL A 1 143 ? 0.476 -4.670 18.665 1.00 98.38 143 VAL A C 1
ATOM 1021 O O . VAL A 1 143 ? 0.411 -3.445 18.700 1.00 98.38 143 VAL A O 1
ATOM 1024 N N . SER A 1 144 ? 1.423 -5.306 17.975 1.00 98.19 144 SER A N 1
ATOM 1025 C CA . SER A 1 144 ? 2.395 -4.595 17.134 1.00 98.19 144 SER A CA 1
ATOM 1026 C C . SER A 1 144 ? 1.714 -3.960 15.921 1.00 98.19 144 SER A C 1
ATOM 1028 O O . SER A 1 144 ? 0.901 -4.612 15.269 1.00 98.19 144 SER A O 1
ATOM 1030 N N . ALA A 1 145 ? 2.073 -2.716 15.604 1.00 98.19 145 ALA A N 1
ATOM 1031 C CA . ALA A 1 145 ? 1.579 -2.029 14.416 1.00 98.19 145 ALA A CA 1
ATOM 1032 C C . ALA A 1 145 ? 2.399 -2.426 13.182 1.00 98.19 145 ALA A C 1
ATOM 1034 O O . ALA A 1 145 ? 3.630 -2.342 13.183 1.00 98.19 145 ALA A O 1
ATOM 1035 N N . ALA A 1 146 ? 1.717 -2.818 12.112 1.00 97.88 146 ALA A N 1
ATOM 1036 C CA . ALA A 1 146 ? 2.275 -2.926 10.772 1.00 97.88 146 ALA A CA 1
ATOM 1037 C C . ALA A 1 146 ? 2.428 -1.542 10.122 1.00 97.88 146 ALA A C 1
ATOM 1039 O O . ALA A 1 146 ? 3.296 -1.340 9.268 1.00 97.88 146 ALA A O 1
ATOM 1040 N N . LEU A 1 147 ? 1.595 -0.574 10.513 1.00 97.00 147 LEU A N 1
ATOM 1041 C CA . LEU A 1 147 ? 1.605 0.767 9.956 1.00 97.00 147 LEU A CA 1
ATOM 1042 C C . LEU A 1 147 ? 2.710 1.633 10.580 1.00 97.00 147 LEU A C 1
ATOM 1044 O O . LEU A 1 147 ? 2.674 1.990 11.759 1.00 97.00 147 LEU A O 1
ATOM 1048 N N . LEU A 1 148 ? 3.678 2.019 9.747 1.00 96.06 148 LEU A N 1
ATOM 1049 C CA . LEU A 1 148 ? 4.838 2.826 10.146 1.00 96.06 148 LEU A CA 1
ATOM 1050 C C . LEU A 1 148 ? 4.609 4.341 10.041 1.00 96.06 148 LEU A C 1
ATOM 1052 O O . LEU A 1 148 ? 5.458 5.121 10.469 1.00 96.06 148 LEU A O 1
ATOM 1056 N N . THR A 1 149 ? 3.500 4.764 9.434 1.00 96.12 149 THR A N 1
ATOM 1057 C CA . THR A 1 149 ? 3.151 6.179 9.276 1.00 96.12 149 THR A CA 1
ATOM 1058 C C . THR A 1 149 ? 2.416 6.719 10.504 1.00 96.12 149 THR A C 1
ATOM 1060 O O . THR A 1 149 ? 2.044 5.980 11.419 1.00 96.12 149 THR A O 1
ATOM 1063 N N . GLU A 1 150 ? 2.230 8.041 10.539 1.00 96.62 150 GLU A N 1
ATOM 1064 C CA . GLU A 1 150 ? 1.398 8.684 11.552 1.00 96.62 150 GLU A CA 1
ATOM 1065 C C . GLU A 1 150 ? -0.035 8.146 11.480 1.00 96.62 150 GLU A C 1
ATOM 1067 O O . GLU A 1 150 ? -0.620 8.026 10.398 1.00 96.62 150 GLU A O 1
ATOM 1072 N N . ARG A 1 151 ? -0.583 7.811 12.650 1.00 97.19 151 ARG A N 1
ATOM 1073 C CA . ARG A 1 151 ? -1.890 7.174 12.794 1.00 97.19 151 ARG A CA 1
ATOM 1074 C C . ARG A 1 151 ? -2.599 7.658 14.049 1.00 97.19 151 ARG A C 1
ATOM 1076 O O . ARG A 1 151 ? -1.954 8.086 15.006 1.00 97.19 151 ARG A O 1
ATOM 1083 N N . THR A 1 152 ? -3.919 7.574 14.059 1.00 97.19 152 THR A N 1
ATOM 1084 C CA . THR A 1 152 ? -4.755 7.848 15.229 1.00 97.19 152 THR A CA 1
ATOM 1085 C C . THR A 1 152 ? -5.825 6.778 15.309 1.00 97.19 152 THR A C 1
ATOM 1087 O O . THR A 1 152 ? -6.548 6.550 14.338 1.00 97.19 152 THR A O 1
ATOM 1090 N N . LEU A 1 153 ? -5.893 6.105 16.453 1.00 97.25 153 LEU A N 1
ATOM 1091 C CA . LEU A 1 153 ? -6.896 5.091 16.740 1.00 97.25 153 LEU A CA 1
ATOM 1092 C C . LEU A 1 153 ? -7.944 5.651 17.706 1.00 97.25 153 LEU A C 1
ATOM 1094 O O . LEU A 1 153 ? -7.603 6.096 18.801 1.00 97.25 153 LEU A O 1
ATOM 1098 N N . THR A 1 154 ? -9.212 5.569 17.321 1.00 96.44 154 THR A N 1
ATOM 1099 C CA . THR A 1 154 ? -10.355 5.971 18.145 1.00 96.44 154 THR A CA 1
ATOM 1100 C C . THR A 1 154 ? -11.296 4.788 18.301 1.00 96.44 154 THR A C 1
ATOM 1102 O O . THR A 1 154 ? -11.656 4.149 17.316 1.00 96.44 154 THR A O 1
ATOM 1105 N N . VAL A 1 155 ? -11.728 4.510 19.527 1.00 96.25 155 VAL A N 1
ATOM 1106 C CA . VAL A 1 155 ? -12.782 3.527 19.804 1.00 96.25 155 VAL A CA 1
ATOM 1107 C C . VAL A 1 155 ? -14.053 4.292 20.148 1.00 96.25 155 VAL A C 1
ATOM 1109 O O . VAL A 1 155 ? -14.041 5.135 21.044 1.00 96.25 155 VAL A O 1
ATOM 1112 N N . VAL A 1 156 ? -15.131 4.036 19.411 1.00 94.94 156 VAL A N 1
ATOM 1113 C CA . VAL A 1 156 ? -16.461 4.595 19.671 1.00 94.94 156 VAL A CA 1
ATOM 1114 C C . VAL A 1 156 ? -17.326 3.503 20.281 1.00 94.94 156 VAL A C 1
ATOM 1116 O O . VAL A 1 156 ? -17.520 2.437 19.692 1.00 94.94 156 VAL A O 1
ATOM 1119 N N . GLU A 1 157 ? -17.814 3.782 21.483 1.00 91.31 157 GLU A N 1
ATOM 1120 C CA . 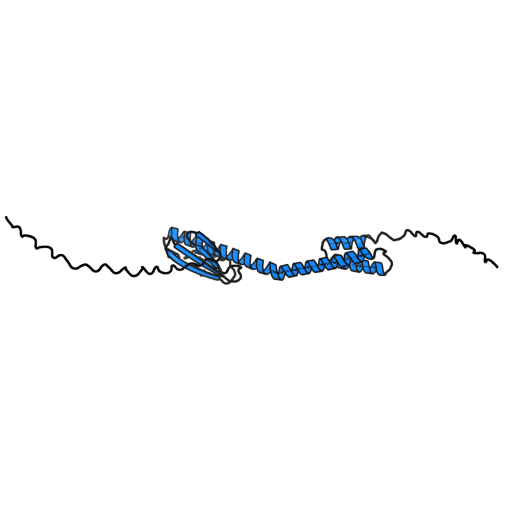GLU A 1 157 ? -18.638 2.884 22.280 1.00 91.31 157 GLU A CA 1
ATOM 1121 C C . GLU A 1 157 ? -20.108 3.294 22.195 1.00 91.31 157 GLU A C 1
ATOM 1123 O O . GLU A 1 157 ? -20.460 4.412 22.575 1.00 91.31 157 GLU A O 1
ATOM 1128 N N . ASN A 1 158 ? -20.962 2.357 21.775 1.00 88.50 158 ASN A N 1
ATOM 1129 C CA . ASN A 1 158 ? -22.411 2.468 21.950 1.00 88.50 158 ASN A CA 1
ATOM 1130 C C . ASN A 1 158 ? -22.907 1.428 22.964 1.00 88.50 158 ASN A C 1
ATOM 1132 O O . ASN A 1 158 ? -23.736 1.732 23.820 1.00 88.50 158 ASN A O 1
ATOM 1136 N N . SER A 1 159 ? -22.400 0.193 22.877 1.00 90.56 159 SER A N 1
ATOM 1137 C CA . SER A 1 159 ? -22.641 -0.892 23.833 1.00 90.56 159 SER A CA 1
ATOM 1138 C C . SER A 1 159 ? -21.581 -1.999 23.712 1.00 90.56 159 SER A C 1
ATOM 1140 O O . SER A 1 159 ? -20.772 -2.001 22.786 1.00 90.56 159 SER A O 1
ATOM 1142 N N . ALA A 1 160 ? -21.628 -3.007 24.592 1.00 90.88 160 ALA A N 1
ATOM 1143 C CA . ALA A 1 160 ? -20.767 -4.192 24.488 1.00 90.88 160 ALA A CA 1
ATOM 1144 C C . ALA A 1 160 ? -20.925 -4.941 23.148 1.00 90.88 160 ALA A C 1
ATOM 1146 O O . ALA A 1 160 ? -19.979 -5.547 22.660 1.00 90.88 160 ALA A O 1
ATOM 1147 N N . THR A 1 161 ? -22.100 -4.887 22.520 1.00 91.38 161 THR A N 1
ATOM 1148 C CA . THR A 1 161 ? -22.372 -5.550 21.232 1.00 91.38 161 THR A CA 1
ATOM 1149 C C . THR A 1 161 ? -22.388 -4.594 20.045 1.00 91.38 161 THR A C 1
ATOM 1151 O O . THR A 1 161 ? -22.650 -5.029 18.931 1.00 91.38 161 THR A O 1
ATOM 1154 N N . ASP A 1 162 ? -22.172 -3.303 20.287 1.00 94.50 162 ASP A N 1
ATOM 1155 C CA . ASP A 1 162 ? -22.180 -2.265 19.264 1.00 94.50 162 ASP A CA 1
ATOM 1156 C C . ASP A 1 162 ? -21.054 -1.274 19.552 1.00 94.50 162 ASP A C 1
ATOM 1158 O O . ASP A 1 162 ? -21.187 -0.314 20.313 1.00 94.50 162 ASP A O 1
ATOM 1162 N N . TRP A 1 163 ? -19.900 -1.578 18.981 1.00 95.56 163 TRP A N 1
ATOM 1163 C CA . TRP A 1 163 ? -18.713 -0.747 19.050 1.00 95.56 163 TRP A CA 1
ATOM 1164 C C . TRP A 1 163 ? -18.026 -0.706 17.693 1.00 95.56 163 TRP A C 1
ATOM 1166 O O . TRP A 1 163 ? -18.179 -1.606 16.853 1.00 95.56 163 TRP A O 1
ATOM 1176 N N . CYS A 1 164 ? -17.261 0.362 17.503 1.00 96.81 164 CYS A N 1
ATOM 1177 C CA . CYS A 1 164 ? -16.531 0.634 16.281 1.00 96.81 164 CYS A CA 1
ATOM 1178 C C . CYS A 1 164 ? -15.123 1.132 16.606 1.00 96.81 164 CYS A C 1
ATOM 1180 O O . CYS A 1 164 ? -14.930 2.004 17.453 1.00 96.81 164 CYS A O 1
ATOM 1182 N N . VAL A 1 165 ? -14.133 0.585 15.910 1.00 97.38 165 VAL A N 1
ATOM 1183 C CA . VAL A 1 165 ? -12.747 1.057 15.945 1.00 97.38 165 VAL A CA 1
ATOM 1184 C C . VAL A 1 165 ? -12.491 1.830 14.666 1.00 97.38 165 VAL A C 1
ATOM 1186 O O . VAL A 1 165 ? -12.705 1.287 13.590 1.00 97.38 165 VAL A O 1
ATOM 1189 N N . LEU A 1 166 ? -12.014 3.065 14.767 1.00 97.19 166 LEU A N 1
ATOM 1190 C CA . LEU A 1 166 ? -11.605 3.901 13.643 1.00 97.19 166 LEU A CA 1
ATOM 1191 C C . LEU A 1 166 ? -10.092 4.094 13.679 1.00 97.19 166 LEU A C 1
ATOM 1193 O O . LEU A 1 166 ? -9.555 4.578 14.674 1.00 97.19 166 LEU A O 1
ATOM 1197 N N . LEU A 1 167 ? -9.417 3.773 12.580 1.00 97.50 167 LEU A N 1
ATOM 1198 C CA . LEU A 1 167 ? -8.006 4.072 12.369 1.00 97.50 167 LEU A CA 1
ATOM 1199 C C . LEU A 1 167 ? -7.874 5.080 11.226 1.00 97.50 167 LEU A C 1
ATOM 1201 O O . LEU A 1 167 ? -8.132 4.743 10.071 1.00 97.50 167 LEU A O 1
ATOM 1205 N N . THR A 1 168 ? -7.447 6.301 11.538 1.00 97.12 168 THR A N 1
ATOM 1206 C CA . THR A 1 168 ? -7.059 7.313 10.541 1.00 97.12 168 THR A CA 1
ATOM 1207 C C . THR A 1 168 ? -5.545 7.347 10.402 1.00 97.12 168 THR A C 1
ATOM 1209 O O . THR A 1 168 ? -4.841 7.186 11.402 1.00 97.12 168 THR A O 1
ATOM 1212 N N . TYR A 1 169 ? -5.027 7.578 9.198 1.00 97.25 169 TYR A N 1
ATOM 1213 C CA . TYR A 1 169 ? -3.585 7.549 8.953 1.00 97.25 169 TYR A CA 1
ATOM 1214 C C . TYR A 1 169 ? -3.162 8.378 7.740 1.00 97.25 169 TYR A C 1
ATOM 1216 O O . TYR A 1 169 ? -3.973 8.738 6.889 1.00 97.25 169 TYR A O 1
ATOM 1224 N N . ALA A 1 170 ? -1.867 8.685 7.668 1.00 96.50 170 ALA A N 1
ATOM 1225 C CA . ALA A 1 170 ? -1.269 9.416 6.557 1.00 96.50 170 ALA A CA 1
ATOM 1226 C C . ALA A 1 170 ? -0.568 8.482 5.555 1.00 96.50 170 ALA A C 1
ATOM 1228 O O . ALA A 1 170 ? -0.056 7.420 5.913 1.00 96.50 170 ALA A O 1
ATOM 1229 N N . GLY A 1 171 ? -0.490 8.926 4.296 1.00 94.88 171 GLY A N 1
ATOM 1230 C CA . GLY A 1 171 ? 0.285 8.267 3.235 1.00 94.88 171 GLY A CA 1
ATOM 1231 C C . GLY A 1 171 ? -0.450 7.167 2.463 1.00 94.88 171 GLY A C 1
ATOM 1232 O O . GLY A 1 171 ? 0.117 6.639 1.513 1.00 94.88 171 GLY A O 1
ATOM 1233 N N . GLY A 1 172 ? -1.694 6.856 2.832 1.00 96.12 172 GLY A N 1
ATOM 1234 C CA . GLY A 1 172 ? -2.547 5.883 2.152 1.00 96.12 172 GLY A CA 1
ATOM 1235 C C . GLY A 1 172 ? -3.281 6.401 0.917 1.00 96.12 172 GLY A C 1
ATOM 1236 O O . GLY A 1 172 ? -3.289 7.598 0.614 1.00 96.12 172 GLY A O 1
ATOM 1237 N N . GLY A 1 173 ? -3.928 5.478 0.207 1.00 95.12 173 GLY A N 1
ATOM 1238 C CA . GLY A 1 173 ? -4.956 5.765 -0.794 1.00 95.12 173 GLY A CA 1
ATOM 1239 C C . GLY A 1 173 ? -6.342 5.958 -0.168 1.00 95.12 173 GLY A C 1
ATOM 1240 O O . GLY A 1 173 ? -7.228 6.535 -0.807 1.00 95.12 173 GLY A O 1
ATOM 1241 N N . LYS A 1 174 ? -6.535 5.508 1.079 1.00 96.00 174 LYS A N 1
ATOM 1242 C CA . LYS A 1 174 ? -7.710 5.787 1.919 1.00 96.00 174 LYS A CA 1
ATOM 1243 C C . LYS A 1 174 ? -7.338 6.690 3.093 1.00 96.00 174 LYS A C 1
ATOM 1245 O O . LYS A 1 174 ? -6.192 6.742 3.520 1.00 96.00 174 LYS A O 1
ATOM 1250 N N . GLU A 1 175 ? -8.335 7.407 3.605 1.00 95.81 175 GLU A N 1
ATOM 1251 C CA . GLU A 1 175 ? -8.170 8.298 4.763 1.00 95.81 175 GLU A CA 1
ATOM 1252 C C . GLU A 1 175 ? -8.321 7.549 6.097 1.00 95.81 175 GLU A C 1
ATOM 1254 O O . GLU A 1 175 ? -7.755 7.952 7.114 1.00 95.81 175 GLU A O 1
ATOM 1259 N N . ALA A 1 176 ? -9.107 6.468 6.099 1.00 97.19 176 ALA A N 1
ATOM 1260 C CA . ALA A 1 176 ? -9.409 5.697 7.294 1.00 97.19 176 ALA A CA 1
ATOM 1261 C C . ALA A 1 176 ? -9.862 4.268 6.974 1.00 97.19 176 ALA A C 1
ATOM 1263 O O . ALA A 1 176 ? -10.383 3.990 5.887 1.00 97.19 176 ALA A O 1
ATOM 1264 N N . PHE A 1 177 ? -9.743 3.395 7.970 1.00 97.69 177 PHE A N 1
ATOM 1265 C CA . PHE A 1 177 ? -10.449 2.119 8.041 1.00 97.69 177 PHE A CA 1
ATOM 1266 C C . PHE A 1 177 ? -11.203 2.017 9.358 1.00 97.69 177 PHE A C 1
ATOM 1268 O O . PHE A 1 177 ? -10.732 2.514 10.384 1.00 97.69 177 PHE A O 1
ATOM 1275 N N . SER A 1 178 ? -12.347 1.341 9.333 1.00 97.12 178 SER A N 1
ATOM 1276 C CA . SER A 1 178 ? -13.109 1.041 10.537 1.00 97.12 178 SER A CA 1
ATOM 1277 C C . SER A 1 178 ? -13.324 -0.456 10.714 1.00 97.12 178 SER A C 1
ATOM 1279 O O . SER A 1 178 ? -13.372 -1.203 9.740 1.00 97.12 178 SER A O 1
ATOM 1281 N N . TYR A 1 179 ? -13.462 -0.895 11.960 1.00 97.44 179 TYR A N 1
ATOM 1282 C CA . TYR A 1 179 ? -13.860 -2.253 12.309 1.00 97.44 179 TYR A CA 1
ATOM 1283 C C . TYR A 1 179 ? -15.078 -2.201 13.227 1.00 97.44 179 TYR A C 1
ATOM 1285 O O . TYR A 1 179 ? -14.984 -1.705 14.351 1.00 97.44 179 TYR A O 1
ATOM 1293 N N . PHE A 1 180 ? -16.209 -2.712 12.752 1.00 96.12 180 PHE A N 1
ATOM 1294 C CA . PHE A 1 180 ? -17.450 -2.806 13.512 1.00 96.12 180 PHE A CA 1
ATOM 1295 C C . PHE A 1 180 ? -17.613 -4.207 14.094 1.00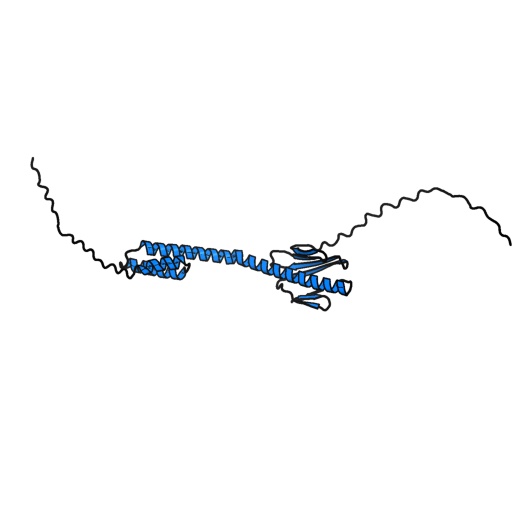 96.12 180 PHE A C 1
ATOM 1297 O O . PHE A 1 180 ? -17.393 -5.204 13.408 1.00 96.12 180 PHE A O 1
ATOM 1304 N N . SER A 1 181 ? -18.089 -4.287 15.333 1.00 95.38 181 SER A N 1
ATOM 1305 C CA . SER A 1 181 ? -18.392 -5.559 16.010 1.00 95.38 181 SER A CA 1
ATOM 1306 C C . SER A 1 181 ? -19.314 -6.506 15.217 1.00 95.38 181 SER A C 1
ATOM 1308 O O . SER A 1 181 ? -19.145 -7.722 15.290 1.00 95.38 181 SER A O 1
ATOM 1310 N N . GLY A 1 182 ? -20.266 -5.963 14.444 1.00 92.25 182 GLY A N 1
ATOM 1311 C CA . GLY A 1 182 ? -21.254 -6.743 13.687 1.00 92.25 182 GLY A CA 1
ATOM 1312 C C . GLY A 1 182 ? -20.922 -6.990 12.211 1.00 92.25 182 GLY A C 1
ATOM 1313 O O . GLY A 1 182 ? -21.313 -8.026 11.674 1.00 92.25 182 GLY A O 1
ATOM 1314 N N . THR A 1 183 ? -20.222 -6.066 11.542 1.00 94.25 183 THR A N 1
ATOM 1315 C CA . THR A 1 183 ? -19.941 -6.147 10.091 1.00 94.25 183 THR A CA 1
ATOM 1316 C C . THR A 1 183 ? -18.466 -6.380 9.762 1.00 94.25 183 THR A C 1
ATOM 1318 O O . THR A 1 183 ? -18.147 -6.806 8.652 1.00 94.25 183 THR A O 1
ATOM 1321 N N . GLY A 1 184 ? -17.565 -6.197 10.729 1.00 95.56 184 GLY A N 1
ATOM 1322 C CA . GLY A 1 184 ? -16.126 -6.347 10.548 1.00 95.56 184 GLY A CA 1
ATOM 1323 C C . GLY A 1 184 ? -15.477 -5.123 9.900 1.00 95.56 184 GLY A C 1
ATOM 1324 O O . GLY A 1 184 ? -15.818 -3.984 10.209 1.00 95.56 184 GLY A O 1
ATOM 1325 N N . LEU A 1 185 ? -14.479 -5.370 9.050 1.00 96.88 185 LEU A N 1
ATOM 1326 C CA . LEU A 1 185 ? -13.638 -4.342 8.433 1.00 96.88 185 LEU A CA 1
ATOM 1327 C C . LEU A 1 185 ? -14.369 -3.609 7.297 1.00 96.88 185 LEU A C 1
ATOM 1329 O O . LEU A 1 185 ? -14.817 -4.243 6.342 1.00 96.88 185 LEU A O 1
ATOM 1333 N N . GLU A 1 186 ? -14.371 -2.277 7.333 1.00 96.12 186 GLU A N 1
ATOM 1334 C CA . GLU A 1 186 ? -14.939 -1.422 6.289 1.00 96.12 186 GLU A CA 1
ATOM 1335 C C . GLU A 1 186 ? -13.958 -0.309 5.850 1.00 96.12 186 GLU A C 1
ATOM 1337 O O . GLU A 1 186 ? -13.335 0.356 6.687 1.00 96.12 186 GLU A O 1
ATOM 1342 N N . PRO A 1 187 ? -13.788 -0.076 4.532 1.00 95.19 187 PRO A N 1
ATOM 1343 C CA . PRO A 1 187 ? -12.934 0.989 4.013 1.00 95.19 187 PRO A CA 1
ATOM 1344 C C . PRO A 1 187 ? -13.602 2.361 4.116 1.00 95.19 187 PRO A C 1
ATOM 1346 O O . PRO A 1 187 ? -14.741 2.537 3.688 1.00 95.19 187 PRO A O 1
ATOM 1349 N N . GLY A 1 188 ? -12.871 3.367 4.604 1.00 87.25 188 GLY A N 1
ATOM 1350 C CA . GLY A 1 188 ? -13.357 4.750 4.686 1.00 87.25 188 GLY A CA 1
ATOM 1351 C C . GLY A 1 188 ? -14.527 4.959 5.652 1.00 87.25 188 GLY A C 1
ATOM 1352 O O . GLY A 1 188 ? -15.140 6.028 5.630 1.00 87.25 188 GLY A O 1
ATOM 1353 N N . GLY A 1 189 ? -14.856 3.951 6.465 1.00 77.19 189 GLY A N 1
ATOM 1354 C CA . GLY A 1 189 ? -15.968 4.022 7.395 1.00 77.19 189 GLY A CA 1
ATOM 1355 C C . GLY A 1 189 ? -15.720 5.070 8.473 1.00 77.19 189 GLY A C 1
ATOM 1356 O O . GLY A 1 189 ? -14.592 5.320 8.900 1.00 77.19 189 GLY A O 1
ATOM 1357 N N . ARG A 1 190 ? -16.799 5.724 8.890 1.00 84.81 190 ARG A N 1
ATOM 1358 C CA . ARG A 1 190 ? -16.817 6.582 10.070 1.00 84.81 190 ARG A CA 1
ATOM 1359 C C . ARG A 1 190 ? -17.499 5.778 11.156 1.00 84.81 190 ARG A C 1
ATOM 1361 O O . ARG A 1 190 ? -18.557 5.211 10.905 1.00 84.81 190 ARG A O 1
ATOM 1368 N N . CYS A 1 191 ? -16.930 5.761 12.354 1.00 90.44 191 CYS A N 1
ATOM 1369 C CA . CYS A 1 191 ? -17.723 5.385 13.509 1.00 90.44 191 CYS A CA 1
ATOM 1370 C C . CYS A 1 191 ? -18.758 6.492 13.700 1.00 90.44 191 CYS A C 1
ATOM 1372 O O . CYS A 1 191 ? -18.431 7.584 14.171 1.00 90.44 191 CYS A O 1
ATOM 1374 N N . GLU A 1 192 ? -19.972 6.264 13.211 1.00 82.94 192 GLU A N 1
ATOM 1375 C CA . GLU A 1 192 ? -21.060 7.200 13.418 1.00 82.94 192 GLU A CA 1
ATOM 1376 C C . GLU A 1 192 ? -21.354 7.199 14.914 1.00 82.94 192 GLU A C 1
ATOM 1378 O O . GLU A 1 192 ? -21.760 6.187 15.480 1.00 82.94 192 GLU A O 1
ATOM 1383 N N . VAL A 1 193 ? -21.063 8.323 15.574 1.00 69.62 193 VAL A N 1
ATOM 1384 C CA . VAL A 1 193 ? -21.552 8.546 16.931 1.00 69.62 193 VAL A CA 1
ATOM 1385 C C . VAL A 1 193 ? -23.067 8.556 16.786 1.00 69.62 193 VAL A C 1
ATOM 1387 O O . VAL A 1 193 ? -23.560 9.405 16.035 1.00 69.62 193 VAL A O 1
ATOM 1390 N N . PRO A 1 194 ? -23.809 7.639 17.433 1.00 60.56 194 PRO A N 1
ATOM 1391 C CA . PRO A 1 194 ? -25.255 7.668 17.382 1.00 60.56 194 PRO A CA 1
ATOM 1392 C C . PRO A 1 194 ? -25.673 9.073 17.770 1.00 60.56 194 PRO A C 1
ATOM 1394 O O . PRO A 1 194 ? -25.355 9.545 18.866 1.00 60.56 194 PRO A O 1
ATOM 1397 N N . VAL A 1 195 ? -26.330 9.777 16.848 1.00 66.56 195 VAL A N 1
ATOM 1398 C CA . VAL A 1 195 ? -26.981 11.027 17.215 1.00 66.56 195 VAL A CA 1
ATOM 1399 C C . VAL A 1 195 ? -27.926 10.621 18.337 1.00 66.56 195 VAL A C 1
ATOM 1401 O O . VAL A 1 195 ? -28.743 9.725 18.096 1.00 66.56 195 VAL A O 1
ATOM 1404 N N . PRO A 1 196 ? -27.783 11.170 19.560 1.00 66.38 196 PRO A N 1
ATOM 1405 C CA . PRO A 1 196 ? -28.659 10.793 20.650 1.00 66.38 196 PRO A CA 1
ATOM 1406 C C . PRO A 1 196 ? -30.070 10.950 20.114 1.00 66.38 196 PRO A C 1
ATOM 1408 O O . PRO A 1 196 ? -30.421 12.028 19.622 1.00 66.38 196 PRO A O 1
ATOM 1411 N N . VAL A 1 197 ? -30.829 9.852 20.106 1.00 67.25 197 VAL A N 1
ATOM 1412 C CA . VAL A 1 197 ? -32.244 9.911 19.771 1.00 67.25 197 VAL A CA 1
ATOM 1413 C C . VAL A 1 197 ? -32.801 10.844 20.824 1.00 67.25 197 VAL A C 1
ATOM 1415 O O . VAL A 1 197 ? -32.922 10.471 21.989 1.00 67.25 197 VAL A O 1
ATOM 1418 N N . ILE A 1 198 ? -33.008 12.105 20.445 1.00 73.44 198 ILE A N 1
ATOM 1419 C CA . ILE A 1 198 ? -33.749 13.038 21.268 1.00 73.44 198 ILE A CA 1
ATOM 1420 C C . ILE A 1 198 ? -35.115 12.389 21.301 1.00 73.44 198 ILE A C 1
ATOM 1422 O O . ILE A 1 198 ? -35.830 12.438 20.299 1.00 73.44 198 ILE A O 1
ATOM 1426 N N . ASP A 1 199 ? -35.390 11.677 22.395 1.00 67.94 199 ASP A N 1
ATOM 1427 C CA . ASP A 1 199 ? -36.681 11.069 22.658 1.00 67.94 199 ASP A CA 1
ATOM 1428 C C . ASP A 1 199 ? -37.697 12.159 22.321 1.00 67.94 199 ASP A C 1
ATOM 1430 O O . ASP A 1 199 ? -37.582 13.258 22.892 1.00 67.94 199 ASP A O 1
ATOM 1434 N N . PRO A 1 200 ? -38.526 11.979 21.270 1.00 70.69 200 PRO A N 1
ATOM 1435 C CA . PRO A 1 200 ? -39.390 13.041 20.797 1.00 70.69 200 PRO A CA 1
ATOM 1436 C C . PRO A 1 200 ? -40.152 13.516 22.017 1.00 70.69 200 PRO A C 1
ATOM 1438 O O . PRO A 1 200 ? -40.847 12.715 22.638 1.00 70.69 200 PRO A O 1
ATOM 1441 N N . SER A 1 201 ? -39.892 14.780 22.385 1.00 74.94 201 SER A N 1
ATOM 1442 C CA . SER A 1 201 ? -40.366 15.439 23.602 1.00 74.94 201 SER A CA 1
ATOM 1443 C C . SER A 1 201 ? -41.678 14.806 24.040 1.00 74.94 201 SER A C 1
ATOM 1445 O O . SER A 1 201 ? -42.580 14.782 23.193 1.00 74.94 201 SER A O 1
ATOM 1447 N N . PRO A 1 202 ? -41.753 14.232 25.264 1.00 70.69 202 PRO A N 1
ATOM 1448 C CA . PRO A 1 202 ? -42.834 13.341 25.660 1.00 70.69 202 PRO A CA 1
ATOM 1449 C C . PRO A 1 202 ? -44.132 13.960 25.188 1.00 70.69 202 PRO A C 1
ATOM 1451 O O . PRO A 1 202 ? -44.463 15.078 25.593 1.00 70.69 202 PRO A O 1
ATOM 1454 N N . SER A 1 203 ? -44.779 13.280 24.234 1.00 75.06 203 SER A N 1
ATOM 1455 C CA . SER A 1 203 ? -46.038 13.741 23.662 1.00 75.06 203 SER A CA 1
ATOM 1456 C C . SER A 1 203 ? -46.902 14.171 24.842 1.00 75.06 203 SER A C 1
ATOM 1458 O O . SER A 1 203 ? -47.023 13.365 25.770 1.00 75.06 203 SER A O 1
ATOM 1460 N N . PRO A 1 204 ? -47.391 15.428 24.878 1.00 75.69 204 PRO A N 1
ATOM 1461 C CA . PRO A 1 204 ? -47.944 16.023 26.084 1.00 75.69 204 PRO A CA 1
ATOM 1462 C C . PRO A 1 204 ? -48.923 15.038 26.697 1.00 75.69 204 PRO A C 1
ATOM 1464 O O . PRO A 1 204 ? -49.860 14.598 26.024 1.00 75.69 204 PRO A O 1
ATOM 1467 N N . GLU A 1 205 ? -48.629 14.638 27.934 1.00 73.94 205 GLU A N 1
ATOM 1468 C CA . GLU A 1 205 ? -49.458 13.720 28.697 1.00 73.94 205 GLU A CA 1
ATOM 1469 C C . GLU A 1 205 ? -50.909 14.203 28.563 1.00 73.94 205 GLU A C 1
ATOM 1471 O O . GLU A 1 205 ? -51.158 15.405 28.745 1.00 73.94 205 GLU A O 1
ATOM 1476 N N . PRO A 1 206 ? -51.856 13.342 28.141 1.00 72.81 206 PRO A N 1
ATOM 1477 C CA . PRO A 1 206 ? -53.232 13.766 27.964 1.00 72.81 206 PRO A CA 1
ATOM 1478 C C . PRO A 1 206 ? -53.690 14.364 29.287 1.00 72.81 206 PRO A C 1
ATOM 1480 O O . PRO A 1 206 ? -53.725 13.680 30.308 1.00 72.81 206 PRO A O 1
ATOM 1483 N N . THR A 1 207 ? -53.977 15.667 29.273 1.00 76.56 207 THR A N 1
ATOM 1484 C CA . THR A 1 207 ? -54.425 16.389 30.460 1.00 76.56 207 THR A CA 1
ATOM 1485 C C . THR A 1 207 ? -55.590 15.606 31.067 1.00 76.56 207 THR A C 1
ATOM 1487 O O . THR A 1 207 ? -56.561 15.352 30.344 1.00 76.56 207 THR A O 1
ATOM 1490 N N . PRO A 1 208 ? -55.510 15.175 32.342 1.00 70.38 208 PRO A N 1
ATOM 1491 C CA . PRO A 1 208 ? -56.564 14.383 32.949 1.00 70.38 208 PRO A CA 1
ATOM 1492 C C . PRO A 1 208 ? -57.869 15.170 32.866 1.00 70.38 208 PRO A C 1
ATOM 1494 O O . PRO A 1 208 ? -57.989 16.274 33.398 1.00 70.38 208 PRO A O 1
ATOM 1497 N N . SER A 1 209 ? -58.834 14.603 32.145 1.00 75.56 209 SER A N 1
ATOM 1498 C CA . SER A 1 209 ? -60.163 15.182 32.011 1.00 75.56 209 SER A CA 1
ATOM 1499 C C . SER A 1 209 ? -60.804 15.252 33.405 1.00 75.56 209 SER A C 1
ATOM 1501 O O . SER A 1 209 ? -60.921 14.216 34.066 1.00 75.56 209 SER A O 1
ATOM 1503 N N . PRO A 1 210 ? -61.220 16.433 33.891 1.00 76.94 210 PRO A N 1
ATOM 1504 C CA . PRO A 1 210 ? -61.848 16.552 35.195 1.00 76.94 210 PRO A CA 1
ATOM 1505 C C . PRO A 1 210 ? -63.284 16.033 35.096 1.00 76.94 210 PRO A C 1
ATOM 1507 O O . PRO A 1 210 ? -64.145 16.689 34.514 1.00 76.94 210 PRO A O 1
ATOM 1510 N N . GLY A 1 211 ? -63.567 14.859 35.661 1.00 65.81 211 GLY A N 1
ATOM 1511 C CA . GLY A 1 211 ? -64.957 14.452 35.856 1.00 65.81 211 GLY A CA 1
ATOM 1512 C C . GLY A 1 211 ? -65.190 12.969 36.085 1.00 65.81 211 GLY A C 1
ATOM 1513 O O . GLY A 1 211 ? -65.402 12.225 35.138 1.00 65.81 211 GLY A O 1
ATOM 1514 N N . ALA A 1 212 ? -65.259 12.576 37.355 1.00 60.91 212 ALA A N 1
ATOM 1515 C CA . ALA A 1 212 ? -66.441 11.917 37.912 1.00 60.91 212 ALA A CA 1
ATOM 1516 C C . ALA A 1 212 ? -66.240 11.752 39.423 1.00 60.91 212 ALA A C 1
ATOM 1518 O O . ALA A 1 212 ? -65.542 10.857 39.891 1.00 60.91 212 ALA A O 1
ATOM 1519 N N . SER A 1 213 ? -66.854 12.653 40.189 1.00 61.53 213 SER A 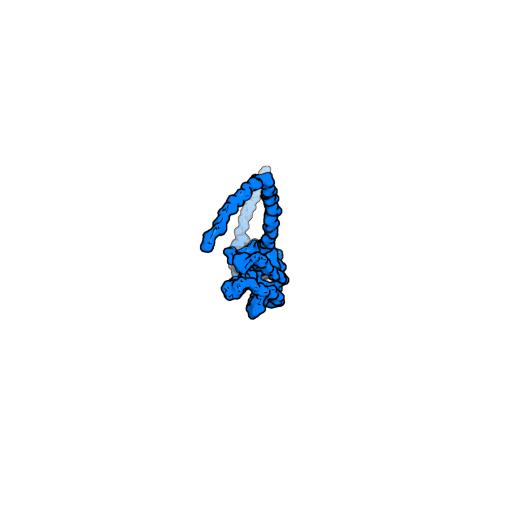N 1
ATOM 1520 C CA . SER A 1 213 ? -67.078 12.484 41.621 1.00 61.53 213 SER A CA 1
ATOM 1521 C C . SER A 1 213 ? -67.993 11.272 41.832 1.00 61.53 213 SER A C 1
ATOM 1523 O O . SER A 1 213 ? -69.212 11.391 41.765 1.00 61.53 213 SER A O 1
ATOM 1525 N N . GLY A 1 214 ? -67.393 10.098 42.025 1.00 64.19 214 GLY A N 1
ATOM 1526 C CA . GLY A 1 214 ? -68.082 8.863 42.385 1.00 64.19 214 GLY A CA 1
ATOM 1527 C C . GLY A 1 214 ? -68.312 8.782 43.891 1.00 64.19 214 GLY A C 1
ATOM 1528 O O . GLY A 1 214 ? -67.386 8.506 44.642 1.00 64.19 214 GLY A O 1
ATOM 1529 N N . GLU A 1 215 ? -69.544 9.103 44.276 1.00 72.31 215 GLU A N 1
ATOM 1530 C CA . GLU A 1 215 ? -70.406 8.449 45.274 1.00 72.31 215 GLU A CA 1
ATOM 1531 C C . GLU A 1 215 ? -69.776 7.860 46.569 1.00 72.31 215 GLU A C 1
ATOM 1533 O O . GLU A 1 215 ? -68.987 6.916 46.512 1.00 72.31 215 GLU A O 1
ATOM 1538 N N . PRO A 1 216 ? -70.165 8.346 47.770 1.00 68.38 216 PRO A N 1
ATOM 1539 C CA . PRO A 1 216 ? -69.702 7.787 49.039 1.00 68.38 216 PRO A CA 1
ATOM 1540 C C . PRO A 1 216 ? -70.271 6.382 49.303 1.00 68.38 216 PRO A C 1
ATOM 1542 O O . PRO A 1 216 ? -71.475 6.146 49.213 1.00 68.38 216 PRO A O 1
ATOM 1545 N N . ALA A 1 217 ? -69.384 5.462 49.688 1.00 72.38 217 ALA A N 1
ATOM 1546 C CA . ALA A 1 217 ? -69.702 4.083 50.042 1.00 72.38 217 ALA A CA 1
ATOM 1547 C C . ALA A 1 217 ? -70.570 3.976 51.319 1.00 72.38 217 ALA A C 1
ATOM 1549 O O . ALA A 1 217 ? -70.336 4.715 52.281 1.00 72.38 217 ALA A O 1
ATOM 1550 N N . PRO A 1 218 ? -71.534 3.035 51.377 1.00 71.44 218 PRO A N 1
ATOM 1551 C CA . PRO A 1 218 ? -72.354 2.819 52.559 1.00 71.44 218 PRO A CA 1
ATOM 1552 C C . PRO A 1 218 ? -71.607 2.044 53.653 1.00 71.44 218 PRO A C 1
ATOM 1554 O O . PRO A 1 218 ? -71.007 0.992 53.434 1.00 71.44 218 PRO A O 1
ATOM 1557 N N . THR A 1 219 ? -71.714 2.578 54.864 1.00 70.75 219 THR A N 1
ATOM 1558 C CA . THR A 1 219 ? -71.267 2.019 56.138 1.00 70.75 219 THR A CA 1
ATOM 1559 C C . THR A 1 219 ? -72.006 0.713 56.465 1.00 70.75 219 THR A C 1
ATOM 1561 O O . THR A 1 219 ? -73.220 0.724 56.662 1.00 70.75 219 THR A O 1
ATOM 1564 N N . ALA A 1 220 ? -71.286 -0.403 56.604 1.00 65.06 220 ALA A N 1
ATOM 1565 C CA . ALA A 1 220 ? -71.779 -1.634 57.233 1.00 65.06 220 ALA A CA 1
ATOM 1566 C C . ALA A 1 220 ? -70.892 -1.928 58.456 1.00 65.06 220 ALA A C 1
ATOM 1568 O O . ALA A 1 220 ? -69.709 -2.213 58.322 1.00 65.06 220 ALA A O 1
ATOM 1569 N N . SER A 1 221 ? -71.346 -1.530 59.646 1.00 61.56 221 SER A N 1
ATOM 1570 C CA . SER A 1 221 ? -72.013 -2.385 60.644 1.00 61.56 221 SER A CA 1
ATOM 1571 C C . SER A 1 221 ? -71.105 -3.462 61.240 1.00 61.56 221 SER A C 1
ATOM 1573 O O . SER A 1 221 ? -70.896 -4.530 60.678 1.00 61.56 221 SER A O 1
ATOM 1575 N N . ALA A 1 222 ? -70.610 -3.129 62.431 1.00 65.62 222 ALA A N 1
ATOM 1576 C CA . ALA A 1 222 ? -70.000 -4.017 63.404 1.00 65.62 222 ALA A CA 1
ATOM 1577 C C . ALA A 1 222 ? -71.050 -4.898 64.088 1.00 65.62 222 ALA A C 1
ATOM 1579 O O . ALA A 1 222 ? -72.090 -4.362 64.466 1.00 65.62 222 ALA A O 1
ATOM 1580 N N . THR A 1 223 ? -70.754 -6.177 64.340 1.00 60.25 223 THR A N 1
ATOM 1581 C CA . THR A 1 223 ? -71.185 -6.955 65.531 1.00 60.25 223 THR A CA 1
ATOM 1582 C C . THR A 1 223 ? -70.540 -8.356 65.506 1.00 60.25 223 THR A C 1
ATOM 1584 O O . THR A 1 223 ? -70.273 -8.853 64.413 1.00 60.25 223 THR A O 1
ATOM 1587 N N . PRO A 1 224 ? -70.522 -9.091 66.631 1.00 65.31 224 PRO A N 1
ATOM 1588 C CA . PRO A 1 224 ? -69.779 -8.902 67.881 1.00 65.31 224 PRO A CA 1
ATOM 1589 C C . PRO A 1 224 ? -68.508 -9.770 67.979 1.00 65.31 224 PRO A C 1
ATOM 1591 O O . PRO A 1 224 ? -68.460 -10.857 67.361 1.00 65.31 224 PRO A O 1
#

pLDDT: mean 80.95, std 15.74, range [42.34, 98.38]